Protein AF-A0A2H9MF88-F1 (afdb_monomer_lite)

pLDDT: mean 80.38, std 16.66, range [33.09, 97.94]

Foldseek 3Di:
DDPVCLCVPQCVPLVVLLVVLLVQLVVLCLVVDPRSPVSNVVSNVSSLVSLCRSQVVQSVVVVLLVLLLVLLQQLLQLCVDPDPVSPVSSVVSNVSSVVSLVVLVVVLVVLLVVDPDNDDCPVLVVLSVQLNVLSSVQNVQVVCVVVVNHDPVSNVVSSVSNSVSSVVNSSCCRNPRPPDCADPPPRDRNDPPDQADPPPRDRDDPPDDPPDDD

Radius of gyration: 20.51 Å; chains: 1; bounding box: 54×37×58 Å

Structure (mmCIF, N/CA/C/O backbone):
data_AF-A0A2H9MF88-F1
#
_entry.id   AF-A0A2H9MF88-F1
#
loop_
_atom_site.group_PDB
_atom_site.id
_atom_site.type_symbol
_atom_site.label_atom_id
_atom_site.label_alt_id
_atom_site.label_comp_id
_atom_site.label_asym_id
_atom_site.label_entity_id
_atom_site.label_seq_id
_atom_site.pdbx_PDB_ins_code
_atom_site.Cartn_x
_atom_site.Cartn_y
_atom_site.Cartn_z
_atom_site.occupancy
_atom_site.B_iso_or_equiv
_atom_site.auth_seq_id
_atom_site.auth_comp_id
_atom_site.auth_asym_id
_atom_site.auth_atom_id
_atom_site.pdbx_PDB_model_num
ATOM 1 N N . MET A 1 1 ? -15.414 -4.596 22.693 1.00 50.16 1 MET A N 1
ATOM 2 C CA . MET A 1 1 ? -14.585 -5.720 22.202 1.00 50.16 1 MET A CA 1
ATOM 3 C C . MET A 1 1 ? -13.150 -5.390 22.562 1.00 50.16 1 MET A C 1
ATOM 5 O O . MET A 1 1 ? -12.615 -4.443 21.998 1.00 50.16 1 MET A O 1
ATOM 9 N N . ASP A 1 2 ? -12.571 -6.080 23.540 1.00 56.12 2 ASP A N 1
ATOM 10 C CA . ASP A 1 2 ? -11.225 -5.754 24.021 1.00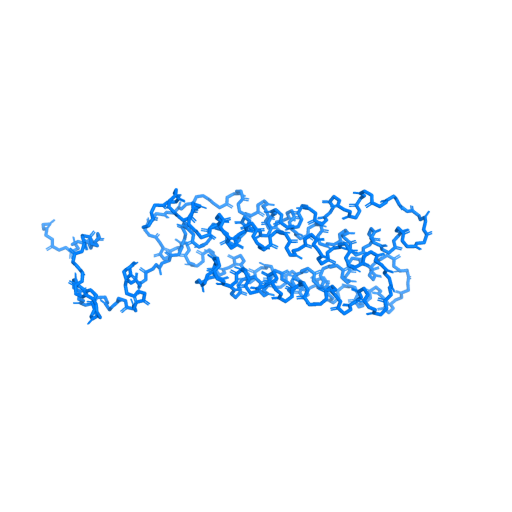 56.12 2 ASP A CA 1
ATOM 11 C C . ASP A 1 2 ? -10.189 -5.967 22.917 1.00 56.12 2 ASP A C 1
ATOM 13 O O . ASP A 1 2 ? -10.257 -6.952 22.174 1.00 56.12 2 ASP A O 1
ATOM 17 N N . ALA A 1 3 ? -9.214 -5.059 22.813 1.00 57.25 3 ALA A N 1
ATOM 18 C CA . ALA A 1 3 ? -8.136 -5.141 21.824 1.00 57.25 3 ALA A CA 1
ATOM 19 C C . ALA A 1 3 ? -7.432 -6.513 21.853 1.00 57.25 3 ALA A C 1
ATOM 21 O O . ALA A 1 3 ? -7.067 -7.046 20.809 1.00 57.25 3 ALA A O 1
ATOM 22 N N . VAL A 1 4 ? -7.335 -7.126 23.038 1.00 56.94 4 VAL A N 1
ATOM 23 C CA . VAL A 1 4 ? -6.771 -8.466 23.253 1.00 56.94 4 VAL A CA 1
ATOM 24 C C . VAL A 1 4 ? -7.619 -9.565 22.599 1.00 56.94 4 VAL A C 1
ATOM 26 O O . VAL A 1 4 ? -7.066 -10.461 21.964 1.00 56.94 4 VAL A O 1
ATOM 29 N N . ARG A 1 5 ? -8.955 -9.487 22.685 1.00 58.00 5 ARG A N 1
ATOM 30 C CA . ARG A 1 5 ? -9.865 -10.453 22.043 1.00 58.00 5 ARG A CA 1
ATOM 31 C C . ARG A 1 5 ? -9.868 -10.283 20.519 1.00 58.00 5 ARG A C 1
ATOM 33 O O . ARG A 1 5 ? -9.817 -11.278 19.805 1.00 58.00 5 ARG A O 1
ATOM 40 N N . PHE A 1 6 ? -9.820 -9.044 20.009 1.00 60.44 6 PHE A N 1
ATOM 41 C CA . PHE A 1 6 ? -9.671 -8.787 18.566 1.00 60.44 6 PHE A CA 1
ATOM 42 C C . PHE A 1 6 ? -8.375 -9.387 18.005 1.00 60.44 6 PHE A C 1
ATOM 44 O O . PHE A 1 6 ? -8.400 -10.070 16.980 1.00 60.44 6 PHE A O 1
ATOM 51 N N . VAL A 1 7 ? -7.249 -9.153 18.688 1.00 61.47 7 VAL A N 1
ATOM 52 C CA . VAL A 1 7 ? -5.948 -9.703 18.290 1.00 61.47 7 VAL A CA 1
ATOM 53 C C . VAL A 1 7 ? -5.976 -11.231 18.325 1.00 61.47 7 VAL A C 1
ATOM 55 O O . VAL A 1 7 ? -5.529 -11.866 17.377 1.00 61.47 7 VAL A O 1
ATOM 58 N N . ARG A 1 8 ? -6.558 -11.831 19.368 1.00 59.41 8 ARG A N 1
ATOM 59 C CA . ARG A 1 8 ? -6.590 -13.289 19.531 1.00 59.41 8 ARG A CA 1
ATOM 60 C C . ARG A 1 8 ? -7.498 -14.000 18.519 1.00 59.41 8 ARG A C 1
ATOM 62 O O . ARG A 1 8 ? -7.094 -15.018 17.977 1.00 59.41 8 ARG A O 1
ATOM 69 N N . GLU A 1 9 ? -8.698 -13.485 18.254 1.00 65.62 9 GLU A N 1
ATOM 70 C CA . GLU A 1 9 ? -9.708 -14.197 17.449 1.00 65.62 9 GLU A CA 1
ATOM 71 C C . GLU A 1 9 ? -9.696 -13.807 15.966 1.00 65.62 9 GLU A C 1
ATOM 73 O O . GLU A 1 9 ? -9.795 -14.667 15.092 1.00 65.62 9 GLU A O 1
ATOM 78 N N . LYS A 1 10 ? -9.579 -12.509 15.658 1.00 64.31 10 LYS A N 1
ATOM 79 C CA . LYS A 1 10 ? -9.698 -11.995 14.281 1.00 64.31 10 LYS A CA 1
ATOM 80 C C . LYS A 1 10 ? -8.333 -11.807 13.629 1.00 64.31 10 LYS A C 1
ATOM 82 O O . LYS A 1 10 ? -8.134 -12.258 12.503 1.00 64.31 10 LYS A O 1
ATOM 87 N N . LEU A 1 11 ? -7.386 -11.186 14.335 1.00 65.50 11 LEU A N 1
ATOM 88 C CA . LEU A 1 11 ? -6.024 -11.000 13.825 1.00 65.50 11 LEU A CA 1
ATOM 89 C C . LEU A 1 11 ? -5.235 -12.322 13.824 1.00 65.50 11 LEU A C 1
ATOM 91 O O . LEU A 1 11 ? -4.453 -12.558 12.911 1.00 65.50 11 LEU A O 1
ATOM 95 N N . GLY A 1 12 ? -5.489 -13.200 14.799 1.00 66.69 12 GLY A N 1
ATOM 96 C CA . GLY A 1 12 ? -4.816 -14.493 14.926 1.00 66.69 12 GLY A CA 1
ATOM 97 C C . GLY A 1 12 ? -5.028 -15.411 13.722 1.00 66.69 12 GLY A C 1
ATOM 98 O O . GLY A 1 12 ? -4.057 -15.873 13.140 1.00 66.69 12 GLY A O 1
ATOM 99 N N . LEU A 1 13 ? -6.275 -15.650 13.304 1.00 74.81 13 LEU A N 1
ATOM 100 C CA . LEU A 1 13 ? -6.546 -16.558 12.182 1.00 74.81 13 LEU A CA 1
ATOM 101 C C . LEU A 1 13 ? -6.475 -15.837 10.827 1.00 74.81 13 LEU A C 1
ATOM 103 O O . LEU A 1 13 ? -5.736 -16.241 9.932 1.00 74.81 13 LEU A O 1
ATOM 107 N N . TYR A 1 14 ? -7.230 -14.746 10.673 1.00 77.94 14 TYR A N 1
ATOM 108 C CA . TYR A 1 14 ? -7.361 -14.059 9.385 1.00 77.94 14 TYR A CA 1
ATOM 109 C C . TYR A 1 14 ? -6.228 -13.064 9.124 1.00 77.94 14 TYR A C 1
ATOM 111 O O . TYR A 1 14 ? -5.852 -12.873 7.974 1.00 77.94 14 TYR A O 1
ATOM 119 N N . GLY A 1 15 ? -5.653 -12.451 10.163 1.00 74.88 15 GLY A N 1
ATOM 120 C CA . GLY A 1 15 ? -4.480 -11.584 10.009 1.00 74.88 15 GLY A CA 1
ATOM 121 C C . GLY A 1 15 ? -3.225 -12.376 9.634 1.00 74.88 15 GLY A C 1
ATOM 122 O O . GLY A 1 15 ? -2.544 -12.010 8.680 1.00 74.88 15 GLY A O 1
ATOM 123 N N . VAL A 1 16 ? -2.966 -13.503 10.308 1.00 81.50 16 VAL A N 1
ATOM 124 C CA . VAL A 1 16 ? -1.876 -14.421 9.923 1.00 81.50 16 VAL A CA 1
ATOM 125 C C . VAL A 1 16 ? -2.124 -14.994 8.530 1.00 81.50 16 VAL A C 1
ATOM 127 O O . VAL A 1 16 ? -1.214 -14.977 7.707 1.00 81.50 16 VAL A O 1
ATOM 130 N N . GLY A 1 17 ? -3.358 -15.413 8.225 1.00 82.19 17 GLY A N 1
ATOM 131 C CA . GLY A 1 17 ? -3.731 -15.856 6.879 1.00 82.19 17 GLY A CA 1
ATOM 132 C C . GLY A 1 17 ? -3.444 -14.803 5.805 1.00 82.19 17 GLY A C 1
ATOM 133 O O . GLY A 1 17 ? -2.846 -15.126 4.783 1.00 82.19 17 GLY A O 1
ATOM 134 N N . ALA A 1 18 ? -3.783 -13.533 6.054 1.00 83.31 18 ALA A N 1
ATOM 135 C CA . ALA A 1 18 ? -3.485 -12.440 5.129 1.00 83.31 18 ALA A CA 1
ATOM 136 C C . ALA A 1 18 ? -1.977 -12.279 4.898 1.00 83.31 18 ALA A C 1
ATOM 138 O O . ALA A 1 18 ? -1.550 -12.214 3.750 1.00 83.31 18 ALA A O 1
ATOM 139 N N . ILE A 1 19 ? -1.167 -12.267 5.963 1.00 83.81 19 ILE A N 1
ATOM 140 C CA . ILE A 1 19 ? 0.298 -12.155 5.859 1.00 83.81 19 ILE A CA 1
ATOM 141 C C . ILE A 1 19 ? 0.872 -13.329 5.061 1.00 83.81 19 ILE A C 1
ATOM 143 O O . ILE A 1 19 ? 1.673 -13.122 4.155 1.00 83.81 19 ILE A O 1
ATOM 147 N N . VAL A 1 20 ? 0.433 -14.554 5.353 1.00 86.69 20 VAL A N 1
ATOM 148 C CA . VAL A 1 20 ? 0.883 -15.761 4.647 1.00 86.69 20 VAL A CA 1
ATOM 149 C C . VAL A 1 20 ? 0.534 -15.692 3.159 1.00 86.69 20 VAL A C 1
ATOM 151 O O . VAL A 1 20 ? 1.391 -15.960 2.320 1.00 86.69 20 VAL A O 1
ATOM 154 N N . PHE A 1 21 ? -0.686 -15.283 2.806 1.00 88.44 21 PHE A N 1
ATOM 155 C CA . PHE A 1 21 ? -1.065 -15.124 1.401 1.00 88.44 21 PHE A CA 1
ATOM 156 C C . PHE A 1 21 ? -0.340 -13.963 0.713 1.00 88.44 21 PHE A C 1
ATOM 158 O O . PHE A 1 21 ? -0.006 -14.091 -0.462 1.00 88.44 21 PHE A O 1
ATOM 165 N N . PHE A 1 22 ? -0.016 -12.876 1.419 1.00 85.25 22 PHE A N 1
ATOM 166 C CA . PHE A 1 22 ? 0.856 -11.833 0.873 1.00 85.25 22 PHE A CA 1
ATOM 167 C C . PHE A 1 22 ? 2.268 -12.359 0.592 1.00 85.25 22 PHE A C 1
ATOM 169 O O . PHE A 1 22 ? 2.809 -12.077 -0.473 1.00 85.25 22 PHE A O 1
ATOM 176 N N . LEU A 1 23 ? 2.836 -13.187 1.474 1.00 85.25 23 LEU A N 1
ATOM 177 C CA . LEU A 1 23 ? 4.135 -13.827 1.235 1.00 85.25 23 LEU A CA 1
ATOM 178 C C . LEU A 1 23 ? 4.087 -14.799 0.048 1.00 85.25 23 LEU A C 1
ATOM 180 O O . LEU A 1 23 ? 4.984 -14.784 -0.790 1.00 85.25 23 LEU A O 1
ATOM 184 N N . PHE A 1 24 ? 3.029 -15.606 -0.080 1.00 86.62 24 PHE A N 1
ATOM 185 C CA . PHE A 1 24 ? 2.855 -16.470 -1.253 1.00 86.62 24 PHE A CA 1
ATOM 186 C C . PHE A 1 24 ? 2.675 -15.676 -2.545 1.00 86.62 24 PHE A C 1
ATOM 188 O O . PHE A 1 24 ? 3.214 -16.069 -3.583 1.00 86.62 24 PHE A O 1
ATOM 195 N N . SER A 1 25 ? 1.954 -14.555 -2.482 1.00 84.94 25 SER A N 1
ATOM 196 C CA . SER A 1 25 ? 1.843 -13.619 -3.596 1.00 84.94 25 SER A CA 1
ATOM 197 C C . SER A 1 25 ? 3.229 -13.113 -3.994 1.00 84.94 25 SER A C 1
ATOM 199 O O . SER A 1 25 ? 3.645 -13.338 -5.127 1.00 84.94 25 SER A O 1
ATOM 201 N N . LEU A 1 26 ? 4.003 -12.575 -3.048 1.00 83.25 26 LEU A N 1
ATOM 202 C CA . LEU A 1 26 ? 5.377 -12.114 -3.264 1.00 83.25 26 LEU A CA 1
ATOM 203 C C . LEU A 1 26 ? 6.257 -13.182 -3.927 1.00 83.25 26 LEU A C 1
ATOM 205 O O . LEU A 1 26 ? 6.828 -12.936 -4.987 1.00 83.25 26 LEU A O 1
ATOM 209 N N . CYS A 1 27 ? 6.312 -14.392 -3.363 1.00 84.94 27 CYS A N 1
ATOM 210 C CA . CYS A 1 27 ? 7.088 -15.494 -3.936 1.00 84.94 27 CYS A CA 1
ATOM 211 C C . CYS A 1 27 ? 6.639 -15.853 -5.360 1.00 84.94 27 CYS A C 1
ATOM 213 O O . CYS A 1 27 ? 7.471 -16.175 -6.205 1.00 84.94 27 CYS A O 1
ATOM 215 N N . SER A 1 28 ? 5.339 -15.769 -5.646 1.00 82.44 28 SER A N 1
ATOM 216 C CA . SER A 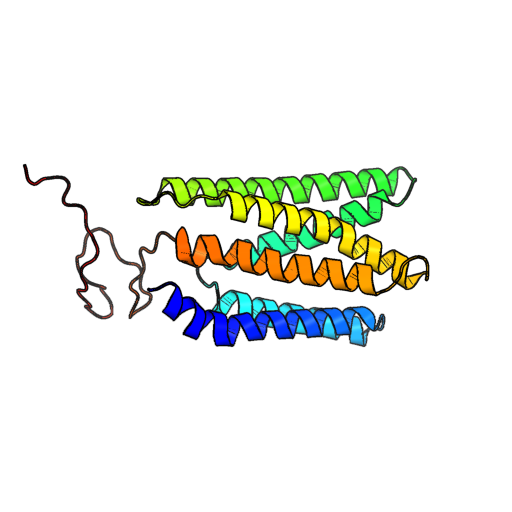1 28 ? 4.800 -16.021 -6.987 1.00 82.44 28 SER A CA 1
ATOM 217 C C . SER A 1 28 ? 5.185 -14.923 -7.981 1.00 82.44 28 SER A C 1
ATOM 219 O O . SER A 1 28 ? 5.481 -15.220 -9.139 1.00 82.44 28 SER A O 1
ATOM 221 N N . GLY A 1 29 ? 5.245 -13.668 -7.526 1.00 73.12 29 GLY A N 1
ATOM 222 C CA . GLY A 1 29 ? 5.705 -12.523 -8.316 1.00 73.12 29 GLY A CA 1
ATOM 223 C C . GLY A 1 29 ? 7.175 -12.629 -8.734 1.00 73.12 29 GLY A C 1
ATOM 224 O O . GLY A 1 29 ? 7.532 -12.210 -9.835 1.00 73.12 29 GLY A O 1
ATOM 225 N N . LEU A 1 30 ? 8.014 -13.272 -7.914 1.00 80.44 30 LEU A N 1
ATOM 226 C CA . LEU A 1 30 ? 9.428 -13.524 -8.225 1.00 80.44 30 LEU A CA 1
ATOM 227 C C . LEU A 1 30 ? 9.640 -14.523 -9.369 1.00 80.44 30 LEU A C 1
ATOM 229 O O . LEU A 1 30 ? 10.695 -14.513 -9.995 1.00 80.44 30 LEU A O 1
ATOM 233 N N . LEU A 1 31 ? 8.659 -15.380 -9.672 1.00 80.50 31 LEU A N 1
ATOM 234 C CA . LEU A 1 31 ? 8.809 -16.413 -10.702 1.00 80.50 31 LEU A CA 1
ATOM 235 C C . LEU A 1 31 ? 8.874 -15.842 -12.126 1.00 80.50 31 LEU A C 1
ATOM 237 O O . LEU A 1 31 ? 9.292 -16.559 -13.029 1.00 80.50 31 LEU A O 1
ATOM 241 N N . GLY A 1 32 ? 8.402 -14.613 -12.370 1.00 69.75 32 GLY A N 1
ATOM 242 C CA . GLY A 1 32 ? 8.455 -13.942 -13.682 1.00 69.75 32 GLY A CA 1
ATOM 243 C C . GLY A 1 32 ? 7.652 -14.600 -14.824 1.00 69.75 32 GLY A C 1
ATOM 244 O O . GLY A 1 32 ? 7.466 -13.990 -15.877 1.00 69.75 32 GLY A O 1
ATOM 245 N N . THR A 1 33 ? 7.131 -15.815 -14.628 1.00 82.50 33 THR A N 1
ATOM 246 C CA . THR A 1 33 ? 6.358 -16.595 -15.606 1.00 82.50 33 THR A CA 1
ATOM 247 C C . THR A 1 33 ? 4.878 -16.204 -15.633 1.00 82.50 33 THR A C 1
ATOM 249 O O . THR A 1 33 ? 4.354 -15.613 -14.688 1.00 82.50 33 THR A O 1
ATOM 252 N N . LEU A 1 34 ? 4.160 -16.586 -16.698 1.00 84.38 34 LEU A N 1
ATOM 253 C CA . LEU A 1 34 ? 2.700 -16.420 -16.780 1.00 84.38 34 LEU A CA 1
ATOM 254 C C . LEU A 1 34 ? 1.981 -17.100 -15.603 1.00 84.38 34 LEU A C 1
ATOM 256 O O . LEU A 1 34 ? 1.071 -16.518 -15.016 1.00 84.38 34 LEU A O 1
ATOM 260 N N . LEU A 1 35 ? 2.430 -18.304 -15.229 1.00 85.94 35 LEU A N 1
ATOM 261 C CA . LEU A 1 35 ? 1.920 -19.027 -14.065 1.00 85.94 35 LEU A CA 1
ATOM 262 C C . LEU A 1 35 ? 2.201 -18.261 -12.765 1.00 85.94 35 LEU A C 1
ATOM 264 O O . LEU A 1 35 ? 1.301 -18.118 -11.943 1.00 85.94 35 LEU A O 1
ATOM 268 N N . GLY A 1 36 ? 3.410 -17.713 -12.608 1.00 84.31 36 GLY A N 1
ATOM 269 C CA . GLY A 1 36 ? 3.769 -16.860 -11.473 1.00 84.31 36 GLY A CA 1
ATOM 270 C C . GLY A 1 36 ? 2.858 -15.640 -11.340 1.00 84.31 36 GLY A C 1
ATOM 271 O O . GLY A 1 36 ? 2.349 -15.372 -10.256 1.00 84.31 36 GLY A O 1
ATOM 272 N N . ARG A 1 37 ? 2.549 -14.959 -12.452 1.00 82.25 37 ARG A N 1
ATOM 273 C CA . ARG A 1 37 ? 1.603 -13.826 -12.469 1.00 82.25 37 ARG A CA 1
ATOM 274 C C . ARG A 1 37 ? 0.182 -14.248 -12.093 1.00 82.25 37 ARG A C 1
ATOM 276 O O . ARG A 1 37 ? -0.473 -13.549 -11.327 1.00 82.25 37 ARG A O 1
ATOM 283 N N . ALA A 1 38 ? -0.293 -15.388 -12.595 1.00 87.50 38 ALA A N 1
ATOM 284 C CA . ALA A 1 38 ? -1.615 -15.908 -12.241 1.00 87.50 38 ALA A CA 1
ATOM 285 C C . ALA A 1 38 ? -1.712 -16.247 -10.743 1.00 87.50 38 ALA A C 1
ATOM 287 O O . ALA A 1 38 ? -2.690 -15.887 -10.087 1.00 87.50 38 ALA A O 1
ATOM 288 N N . LEU A 1 39 ? -0.677 -16.885 -10.188 1.00 89.19 39 LEU A N 1
ATOM 289 C CA . LEU A 1 39 ? -0.589 -17.198 -8.762 1.00 89.19 39 LEU A CA 1
ATOM 290 C C . LEU A 1 39 ? -0.453 -15.937 -7.900 1.00 89.19 39 LEU A C 1
ATOM 292 O O . LEU A 1 39 ? -1.096 -15.852 -6.859 1.00 89.19 39 LEU A O 1
ATOM 296 N N . TRP A 1 40 ? 0.305 -14.936 -8.352 1.00 86.69 40 TRP A N 1
ATOM 297 C CA . TRP A 1 40 ? 0.412 -13.629 -7.695 1.00 86.69 40 TRP A CA 1
ATOM 298 C C . TRP A 1 40 ? -0.967 -12.968 -7.544 1.00 86.69 40 TRP A C 1
ATOM 300 O O . TRP A 1 40 ? -1.356 -12.584 -6.441 1.00 86.69 40 TRP A O 1
ATOM 310 N N . VAL A 1 41 ? -1.771 -12.940 -8.615 1.00 86.31 41 VAL A N 1
ATOM 311 C CA . VAL A 1 41 ? -3.152 -12.425 -8.552 1.00 86.31 41 VAL A CA 1
ATOM 312 C C . VAL A 1 41 ? -4.025 -13.270 -7.621 1.00 86.31 41 VAL A C 1
ATOM 314 O O . VAL A 1 41 ? -4.753 -12.717 -6.795 1.00 86.31 41 VAL A O 1
ATOM 317 N N . LEU A 1 42 ? -3.954 -14.601 -7.725 1.00 92.00 42 LEU A N 1
ATOM 318 C CA . LEU A 1 42 ? -4.760 -15.512 -6.909 1.00 92.00 42 LEU A CA 1
ATOM 319 C C . LEU A 1 42 ? -4.478 -15.337 -5.411 1.00 92.00 42 LEU A C 1
ATOM 321 O O . LEU A 1 42 ? -5.406 -15.154 -4.622 1.00 92.00 42 LEU A O 1
ATOM 325 N N . PHE A 1 43 ? -3.207 -15.365 -5.010 1.00 91.12 43 PHE A N 1
ATOM 326 C CA . PHE A 1 43 ? -2.818 -15.201 -3.612 1.00 91.12 43 PHE A CA 1
ATOM 327 C C . PHE A 1 43 ? -3.067 -13.779 -3.110 1.00 91.12 43 PHE A C 1
ATOM 329 O O . PHE A 1 43 ? -3.504 -13.616 -1.973 1.00 91.12 43 PHE A O 1
ATOM 336 N N . GLY A 1 44 ? -2.908 -12.758 -3.958 1.00 86.69 44 GLY A N 1
ATOM 337 C CA . GLY A 1 44 ? -3.336 -11.393 -3.642 1.00 86.69 44 GLY A CA 1
ATOM 338 C C . GLY A 1 44 ? -4.840 -11.298 -3.350 1.00 86.69 44 GLY A C 1
ATOM 339 O O . GLY A 1 44 ? -5.245 -10.687 -2.360 1.00 86.69 44 GLY A O 1
ATOM 340 N N . ALA A 1 45 ? -5.680 -11.963 -4.149 1.00 88.81 45 ALA A N 1
ATOM 341 C CA . ALA A 1 45 ? -7.126 -12.012 -3.927 1.00 88.81 45 ALA A CA 1
ATOM 342 C C . ALA A 1 45 ? -7.497 -12.763 -2.634 1.00 88.81 45 ALA A C 1
ATOM 344 O O . ALA A 1 45 ? -8.372 -12.320 -1.886 1.00 88.81 45 ALA A O 1
ATOM 345 N N . LEU A 1 46 ? -6.807 -13.866 -2.326 1.00 90.88 46 LEU A N 1
ATOM 346 C CA . LEU A 1 46 ? -6.989 -14.593 -1.066 1.00 90.88 46 LEU A CA 1
ATOM 347 C C . LEU A 1 46 ? -6.568 -13.748 0.144 1.00 90.88 46 LEU A C 1
ATOM 349 O O . LEU A 1 46 ? -7.309 -13.681 1.128 1.00 90.88 46 LEU A O 1
ATOM 353 N N . ALA A 1 47 ? -5.439 -13.037 0.052 1.00 88.00 47 ALA A N 1
ATOM 354 C CA . ALA A 1 47 ? -4.991 -12.103 1.082 1.00 88.00 47 ALA A CA 1
ATOM 355 C C . ALA A 1 47 ? -6.035 -11.004 1.326 1.00 88.00 47 ALA A C 1
ATOM 357 O O . ALA A 1 47 ? -6.374 -10.717 2.475 1.00 88.00 47 ALA A O 1
ATOM 358 N N . LEU A 1 48 ? -6.624 -10.454 0.260 1.00 86.69 48 LEU A N 1
ATOM 359 C CA . LEU A 1 48 ? -7.730 -9.500 0.354 1.00 86.69 48 LEU A CA 1
ATOM 360 C C . LEU A 1 48 ? -8.970 -10.085 1.031 1.00 86.69 48 LEU A C 1
ATOM 362 O O . LEU A 1 48 ? -9.577 -9.415 1.866 1.00 86.69 48 LEU A O 1
ATOM 366 N N . GLY A 1 49 ? -9.334 -11.332 0.726 1.00 86.38 49 GLY A N 1
ATOM 367 C CA . GLY A 1 49 ? -10.425 -12.035 1.407 1.00 86.38 49 GLY A CA 1
ATOM 368 C C . GLY A 1 49 ? -10.174 -12.176 2.913 1.00 86.38 49 GLY A C 1
ATOM 369 O O . GLY A 1 49 ? -11.069 -11.930 3.729 1.00 86.38 49 GLY A O 1
ATOM 370 N N . CYS A 1 50 ? -8.937 -12.492 3.298 1.00 86.88 50 CYS A N 1
ATOM 371 C CA . CYS A 1 50 ? -8.511 -12.520 4.695 1.00 86.88 50 CYS A CA 1
ATOM 372 C C . CYS A 1 50 ? -8.565 -11.127 5.344 1.00 86.88 50 CYS A C 1
ATOM 374 O O . CYS A 1 50 ? -9.103 -10.996 6.444 1.00 86.88 50 CYS A O 1
ATOM 376 N N . VAL A 1 51 ? -8.097 -10.078 4.657 1.00 85.06 51 VAL A N 1
ATOM 377 C CA . VAL A 1 51 ? -8.197 -8.679 5.116 1.00 85.06 51 VAL A CA 1
ATOM 378 C C . VAL A 1 51 ? -9.656 -8.268 5.306 1.00 85.06 51 VAL A C 1
ATOM 380 O O . VAL A 1 51 ? -9.989 -7.688 6.336 1.00 85.06 51 VAL A O 1
ATOM 383 N N . TYR A 1 52 ? -10.546 -8.618 4.378 1.00 85.50 52 TYR A N 1
ATOM 384 C CA . TYR A 1 52 ? -11.981 -8.356 4.489 1.00 85.50 52 TYR A CA 1
ATOM 385 C C . TYR A 1 52 ? -12.588 -9.023 5.732 1.00 85.50 52 TYR A C 1
ATOM 387 O O . TYR A 1 52 ? -13.333 -8.389 6.479 1.00 85.50 52 TYR A O 1
ATOM 395 N N . LYS A 1 53 ? -12.233 -10.282 6.016 1.00 83.50 53 LYS A N 1
ATOM 396 C CA . LYS A 1 53 ? -12.713 -10.992 7.215 1.00 83.50 53 LYS A CA 1
ATOM 397 C C . LYS A 1 53 ? -12.115 -10.448 8.518 1.00 83.50 53 LYS A C 1
ATOM 399 O O . LYS A 1 53 ? -12.824 -10.385 9.528 1.00 83.50 53 LYS A O 1
ATOM 404 N N . ALA A 1 54 ? -10.841 -10.053 8.506 1.00 80.50 54 ALA A N 1
ATOM 405 C CA . ALA A 1 54 ? -10.135 -9.504 9.666 1.00 80.50 54 ALA A CA 1
ATOM 406 C C . ALA A 1 54 ? -10.586 -8.070 10.002 1.00 80.50 54 ALA A C 1
ATOM 408 O O . ALA A 1 54 ? -10.817 -7.744 11.168 1.00 80.50 54 ALA A O 1
ATOM 409 N N . PHE A 1 55 ? -10.756 -7.233 8.980 1.00 81.69 55 PHE A N 1
ATOM 410 C CA . PHE A 1 55 ? -10.988 -5.790 9.070 1.00 81.69 55 PHE A CA 1
ATOM 411 C C . PHE A 1 55 ? -12.307 -5.381 8.402 1.00 81.69 55 PHE A C 1
ATOM 413 O O . PHE A 1 55 ? -12.363 -4.412 7.650 1.00 81.69 55 PHE A O 1
ATOM 420 N N . HIS A 1 56 ? -13.387 -6.112 8.682 1.00 79.50 56 HIS A N 1
ATOM 421 C CA . HIS A 1 56 ? -14.673 -5.960 7.992 1.00 79.50 56 HIS A CA 1
ATOM 422 C C . HIS A 1 56 ? -15.244 -4.533 7.980 1.00 79.50 56 HIS A C 1
ATOM 424 O O . HIS A 1 56 ? -15.909 -4.163 7.023 1.00 79.50 56 HIS A O 1
ATOM 430 N N . ASN A 1 57 ? -14.990 -3.693 8.987 1.00 73.88 57 ASN A N 1
ATOM 431 C CA . ASN A 1 57 ? -15.571 -2.341 9.001 1.00 73.88 57 ASN A CA 1
ATOM 432 C C . ASN A 1 57 ? -14.754 -1.345 8.174 1.00 73.88 57 ASN A C 1
ATOM 434 O O . ASN A 1 57 ? -15.277 -0.327 7.730 1.00 73.88 57 ASN A O 1
ATOM 438 N N . VAL A 1 58 ? -13.474 -1.643 7.961 1.00 84.00 58 VAL A N 1
ATOM 439 C CA . VAL A 1 58 ? -12.506 -0.741 7.326 1.00 84.00 58 VAL A CA 1
ATOM 440 C C . VAL A 1 58 ? -11.861 -1.355 6.084 1.00 84.00 58 VAL A C 1
ATOM 442 O O . VAL A 1 58 ? -10.893 -0.816 5.558 1.00 84.00 58 VAL A O 1
ATOM 445 N N . TRP A 1 59 ? -12.405 -2.464 5.572 1.00 82.06 59 TRP A N 1
ATOM 446 C CA . TRP A 1 59 ? -11.855 -3.208 4.433 1.00 82.06 59 TRP A CA 1
ATOM 447 C C . TRP A 1 59 ? -11.691 -2.342 3.178 1.00 82.06 59 TRP A C 1
ATOM 449 O O . TRP A 1 59 ? -10.764 -2.548 2.398 1.00 82.06 59 TRP A O 1
ATOM 459 N N . LYS A 1 60 ? -12.551 -1.327 3.017 1.00 85.94 60 LYS A N 1
ATOM 460 C CA . LYS A 1 60 ? -12.468 -0.335 1.939 1.00 85.94 60 LYS A CA 1
ATOM 461 C C . LYS A 1 60 ? -11.137 0.423 1.964 1.00 85.94 60 LYS A C 1
ATOM 463 O O . LYS A 1 60 ? -10.612 0.728 0.902 1.00 85.94 60 LYS A O 1
ATOM 468 N N . TYR A 1 61 ? -10.545 0.659 3.137 1.00 89.94 61 TYR A N 1
ATOM 469 C CA . TYR A 1 61 ? -9.209 1.260 3.240 1.00 89.94 61 TYR A CA 1
ATOM 470 C C . TYR A 1 61 ? -8.117 0.307 2.760 1.00 89.94 61 TYR A C 1
ATOM 472 O O . TYR A 1 61 ? -7.092 0.768 2.278 1.00 89.94 61 TYR A O 1
ATOM 480 N N . GLY A 1 62 ? -8.351 -1.008 2.799 1.00 89.00 62 GLY A N 1
ATOM 481 C CA . GLY A 1 62 ? -7.478 -1.986 2.149 1.00 89.00 62 GLY A CA 1
ATOM 482 C C . GLY A 1 62 ? -7.425 -1.782 0.633 1.00 89.00 62 GLY A C 1
ATOM 483 O O . GLY A 1 62 ? -6.343 -1.797 0.056 1.00 89.00 62 GLY A O 1
ATOM 484 N N . LEU A 1 63 ? -8.565 -1.489 -0.006 1.00 90.25 63 LEU A N 1
ATOM 485 C CA . LEU A 1 63 ? -8.588 -1.122 -1.430 1.00 90.25 63 LEU A CA 1
ATOM 486 C C . LEU A 1 63 ? -7.838 0.187 -1.700 1.00 90.25 63 LEU A C 1
ATOM 488 O O . LEU A 1 63 ? -7.185 0.321 -2.730 1.00 90.25 63 LEU A O 1
ATOM 492 N N . TRP A 1 64 ? -7.909 1.147 -0.777 1.00 94.69 64 TRP A N 1
ATOM 493 C CA . TRP A 1 64 ? -7.198 2.419 -0.917 1.00 94.69 64 TRP A CA 1
ATOM 494 C C . TRP A 1 64 ? -5.689 2.217 -0.782 1.00 94.69 64 TRP A C 1
ATOM 496 O O . TRP A 1 64 ? -4.940 2.780 -1.570 1.00 94.69 64 TRP A O 1
ATOM 506 N N . LEU A 1 65 ? -5.246 1.361 0.145 1.00 94.94 65 LEU A N 1
ATOM 507 C CA . LEU A 1 65 ? -3.843 0.957 0.269 1.00 94.94 65 LEU A CA 1
ATOM 508 C C . LEU A 1 65 ? -3.335 0.244 -0.989 1.00 94.94 65 LEU A C 1
ATOM 510 O O . LEU A 1 65 ? -2.215 0.511 -1.408 1.00 94.94 65 LEU A O 1
ATOM 514 N N . ILE A 1 66 ? -4.155 -0.594 -1.633 1.00 93.00 66 ILE A N 1
ATOM 515 C CA . ILE A 1 66 ? -3.815 -1.171 -2.946 1.00 93.00 66 ILE A CA 1
ATOM 516 C C . ILE A 1 66 ? -3.676 -0.076 -3.999 1.00 93.00 66 ILE A C 1
ATOM 518 O O . ILE A 1 66 ? -2.715 -0.090 -4.759 1.00 93.00 66 ILE A O 1
ATOM 522 N N . GLY A 1 67 ? -4.608 0.880 -4.036 1.00 95.00 67 GLY A N 1
ATOM 523 C CA . GLY A 1 67 ? -4.520 2.027 -4.936 1.00 95.00 67 GLY A CA 1
ATOM 524 C C . GLY A 1 67 ? -3.213 2.794 -4.742 1.00 95.00 67 GLY A C 1
ATOM 525 O O . GLY A 1 67 ? -2.492 3.016 -5.709 1.00 95.00 67 GLY A O 1
ATOM 526 N N . ILE A 1 68 ? -2.867 3.123 -3.493 1.00 96.69 68 ILE A N 1
ATOM 527 C CA . ILE A 1 68 ? -1.594 3.773 -3.156 1.00 96.69 68 ILE A CA 1
ATOM 528 C C . ILE A 1 68 ? -0.426 2.917 -3.646 1.00 96.69 68 ILE A C 1
ATOM 530 O O . ILE A 1 68 ? 0.394 3.434 -4.386 1.00 96.69 68 ILE A O 1
ATOM 534 N N . TYR A 1 69 ? -0.391 1.622 -3.316 1.00 94.81 69 TYR A N 1
ATOM 535 C CA . TYR A 1 69 ? 0.683 0.712 -3.723 1.00 94.81 69 TYR A CA 1
ATOM 536 C C . TYR A 1 69 ? 0.886 0.667 -5.241 1.00 94.81 69 TYR A C 1
ATOM 538 O O . TYR A 1 69 ? 2.004 0.825 -5.723 1.00 94.81 69 TYR A O 1
ATOM 546 N N . VAL A 1 70 ? -0.196 0.491 -6.005 1.00 93.94 70 VAL A N 1
ATOM 547 C CA . VAL A 1 70 ? -0.133 0.385 -7.467 1.00 93.94 70 VAL A CA 1
ATOM 548 C C . VAL A 1 70 ? 0.311 1.705 -8.088 1.00 93.94 70 VAL A C 1
ATOM 550 O O . VAL A 1 70 ? 1.220 1.710 -8.918 1.00 93.94 70 VAL A O 1
ATOM 553 N N . PHE A 1 71 ? -0.310 2.822 -7.701 1.00 96.81 71 PHE A N 1
ATOM 554 C CA . PHE A 1 71 ? -0.003 4.116 -8.304 1.00 96.81 71 PHE A CA 1
ATOM 555 C C . PHE A 1 71 ? 1.365 4.638 -7.878 1.00 96.81 71 PHE A C 1
ATOM 557 O O . PHE A 1 71 ? 2.106 5.095 -8.737 1.00 96.81 71 PHE A O 1
ATOM 564 N N . SER A 1 72 ? 1.740 4.519 -6.606 1.00 96.25 72 SER A N 1
ATOM 565 C CA . SER A 1 72 ? 3.038 5.005 -6.134 1.00 96.25 72 SER A CA 1
ATOM 566 C C . SER A 1 72 ? 4.189 4.098 -6.585 1.00 96.25 72 SER A C 1
ATOM 568 O O . SER A 1 72 ? 5.263 4.566 -6.933 1.00 96.25 72 SER A O 1
ATOM 570 N N . GLY A 1 73 ? 3.977 2.780 -6.647 1.00 93.12 73 GLY A N 1
ATOM 571 C CA . GLY A 1 73 ? 4.970 1.865 -7.215 1.00 93.12 73 GLY A CA 1
ATOM 572 C C . GLY A 1 73 ? 5.204 2.141 -8.700 1.00 93.12 73 GLY A C 1
ATOM 573 O O . GLY A 1 73 ? 6.345 2.275 -9.139 1.00 93.12 73 GLY A O 1
ATOM 574 N N . THR A 1 74 ? 4.124 2.291 -9.477 1.00 93.00 74 THR A N 1
ATOM 575 C CA . THR A 1 74 ? 4.212 2.627 -10.911 1.00 93.00 74 THR A CA 1
ATOM 576 C C . THR A 1 74 ? 4.806 4.018 -11.132 1.00 93.00 74 THR A C 1
ATOM 578 O O . THR A 1 74 ? 5.607 4.197 -12.047 1.00 93.00 74 THR A O 1
ATOM 581 N N . GLY A 1 75 ? 4.434 4.991 -10.295 1.00 92.75 75 GLY A N 1
ATOM 582 C CA . GLY A 1 75 ? 4.945 6.357 -10.321 1.00 92.75 75 GLY A CA 1
ATOM 583 C C . GLY A 1 75 ? 6.451 6.403 -10.103 1.00 92.75 75 GLY A C 1
ATOM 584 O O . GLY A 1 75 ? 7.180 6.826 -11.002 1.00 92.75 75 GLY A O 1
ATOM 585 N N . GLY A 1 76 ? 6.917 5.866 -8.975 1.00 89.50 76 GLY A N 1
ATOM 586 C CA . GLY A 1 76 ? 8.338 5.713 -8.664 1.00 89.50 76 GLY A CA 1
ATOM 587 C C . GLY A 1 76 ? 9.119 5.002 -9.770 1.00 89.50 76 GLY A C 1
ATOM 588 O O . GLY A 1 76 ? 10.146 5.512 -10.215 1.00 89.50 76 GLY A O 1
ATOM 589 N N . TYR A 1 77 ? 8.595 3.886 -10.287 1.00 90.94 77 TYR A N 1
ATOM 590 C CA . TYR A 1 77 ? 9.217 3.151 -11.392 1.00 90.94 77 TYR A CA 1
ATOM 591 C C . TYR A 1 77 ? 9.343 4.001 -12.664 1.00 90.94 77 TYR A C 1
ATOM 593 O O . TYR A 1 77 ? 10.423 4.075 -13.247 1.00 90.94 77 TYR A O 1
ATOM 601 N N . PHE A 1 78 ? 8.285 4.691 -13.092 1.00 92.19 78 PHE A N 1
ATOM 602 C CA . PHE A 1 78 ? 8.328 5.550 -14.281 1.00 92.19 78 PHE A CA 1
ATOM 603 C C . PHE A 1 78 ? 9.272 6.743 -14.122 1.00 92.19 78 PHE A C 1
ATOM 605 O O . PHE A 1 78 ? 9.945 7.113 -15.081 1.00 92.19 78 PHE A O 1
ATOM 612 N N . LEU A 1 79 ? 9.393 7.299 -12.916 1.00 88.88 79 LEU A N 1
ATOM 613 C CA . LEU A 1 79 ? 10.328 8.388 -12.624 1.00 88.88 79 LEU A CA 1
ATOM 614 C C . LEU A 1 79 ? 11.806 7.964 -12.687 1.00 88.88 79 LEU A C 1
ATOM 616 O O . LEU A 1 79 ? 12.677 8.832 -12.733 1.00 88.88 79 LEU A O 1
ATOM 620 N N . THR A 1 80 ? 12.109 6.659 -12.725 1.00 87.38 80 THR A N 1
ATOM 621 C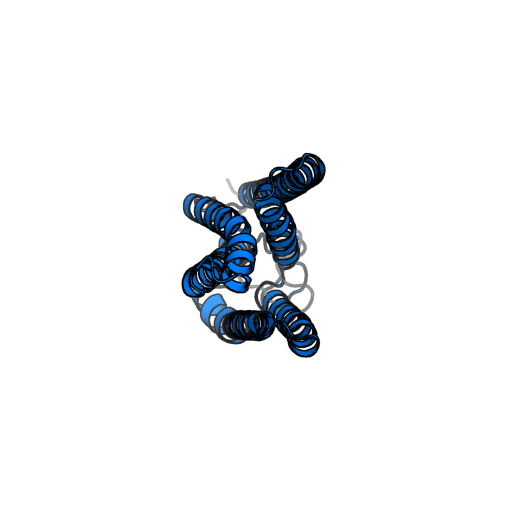 CA . THR A 1 80 ? 13.478 6.173 -12.985 1.00 87.38 80 THR A CA 1
ATOM 622 C C . THR A 1 80 ? 13.905 6.334 -14.447 1.00 87.38 80 THR A C 1
ATOM 624 O O . THR A 1 80 ? 15.101 6.314 -14.744 1.00 87.38 80 THR A O 1
ATOM 627 N N . TYR A 1 81 ? 12.951 6.524 -15.363 1.00 86.62 81 TYR A N 1
ATOM 628 C CA . TYR A 1 81 ? 13.216 6.769 -16.775 1.00 86.62 81 TYR A CA 1
ATOM 629 C C . TYR A 1 81 ? 13.348 8.272 -17.043 1.00 86.62 81 TYR A C 1
ATOM 631 O O . TYR A 1 81 ? 12.601 9.094 -16.517 1.00 86.62 81 TYR A O 1
ATOM 639 N N . HIS A 1 82 ? 14.316 8.644 -17.884 1.00 83.06 82 HIS A N 1
ATOM 640 C CA . HIS A 1 82 ? 14.652 10.046 -18.161 1.00 83.06 82 HIS A CA 1
ATOM 641 C C . HIS A 1 82 ? 13.980 10.622 -19.418 1.00 83.06 82 HIS A C 1
ATOM 643 O O . HIS A 1 82 ? 14.357 11.704 -19.869 1.00 83.06 82 HIS A O 1
ATOM 649 N N . ASP A 1 83 ? 12.999 9.934 -20.006 1.00 92.94 83 ASP A N 1
ATOM 650 C CA . ASP A 1 83 ? 12.211 10.481 -21.110 1.00 92.94 83 ASP A CA 1
ATOM 651 C C . ASP A 1 83 ? 10.932 11.182 -20.625 1.00 92.94 83 ASP A C 1
ATOM 653 O O . ASP A 1 83 ? 10.360 10.876 -19.578 1.00 92.94 83 ASP A O 1
ATOM 657 N N . ALA A 1 84 ? 10.472 12.149 -21.421 1.00 91.50 84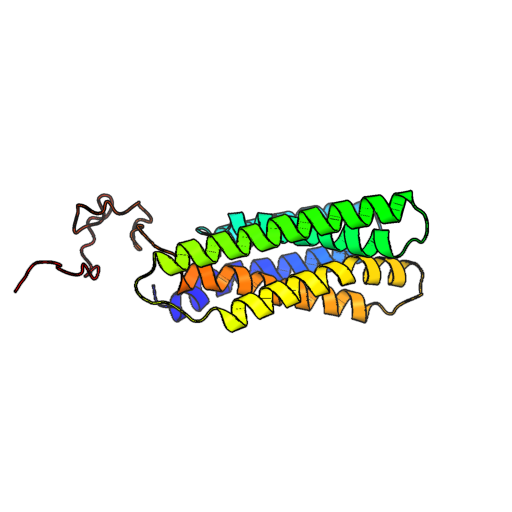 ALA A N 1
ATOM 658 C CA . ALA A 1 84 ? 9.374 13.031 -21.044 1.00 91.50 84 ALA A CA 1
ATOM 659 C C . ALA A 1 84 ? 8.032 12.303 -20.847 1.00 91.50 84 ALA A C 1
ATOM 661 O O . ALA A 1 84 ? 7.225 12.742 -20.028 1.00 91.50 84 ALA A O 1
ATOM 662 N N . MET A 1 85 ? 7.780 11.209 -21.579 1.00 92.69 85 MET A N 1
ATOM 663 C CA . MET A 1 85 ? 6.517 10.470 -21.474 1.00 92.69 85 MET A CA 1
ATOM 664 C C . MET A 1 85 ? 6.438 9.704 -20.155 1.00 92.69 85 MET A C 1
ATOM 666 O O . MET A 1 85 ? 5.431 9.819 -19.453 1.00 92.69 85 MET A O 1
ATOM 670 N N . HIS A 1 86 ? 7.498 8.980 -19.786 1.00 93.50 86 HIS A N 1
ATOM 671 C CA . HIS A 1 86 ? 7.544 8.278 -18.502 1.00 93.50 86 HIS A CA 1
ATOM 672 C C . HIS A 1 86 ? 7.568 9.259 -17.334 1.00 93.50 86 HIS A C 1
ATOM 674 O O . HIS A 1 86 ? 6.839 9.055 -16.369 1.00 93.50 86 HIS A O 1
ATOM 680 N N . LEU A 1 87 ? 8.290 10.377 -17.443 1.00 93.00 87 LEU A N 1
ATOM 681 C CA . LEU A 1 87 ? 8.292 11.395 -16.394 1.00 93.00 87 LEU A CA 1
ATOM 682 C C . LEU A 1 87 ? 6.890 11.986 -16.165 1.00 93.00 87 LEU A C 1
ATOM 684 O O . LEU A 1 87 ? 6.437 12.075 -15.025 1.00 93.00 87 LEU A O 1
ATOM 688 N N . ALA A 1 88 ? 6.166 12.332 -17.235 1.00 94.81 88 ALA A N 1
ATOM 689 C CA . ALA A 1 88 ? 4.793 12.824 -17.129 1.00 94.81 88 ALA A CA 1
ATOM 690 C C . ALA A 1 88 ? 3.844 11.765 -16.544 1.00 94.81 88 ALA A C 1
ATOM 692 O O . ALA A 1 88 ? 3.064 12.067 -15.640 1.00 94.81 88 ALA A O 1
ATOM 693 N N . GLY A 1 89 ? 3.930 10.518 -17.020 1.00 94.81 89 GLY A N 1
ATOM 694 C CA . GLY A 1 89 ? 3.129 9.409 -16.499 1.00 94.81 89 GLY A CA 1
ATOM 695 C C . GLY A 1 89 ? 3.414 9.122 -15.024 1.00 94.81 89 GLY A C 1
ATOM 696 O O . GLY A 1 89 ? 2.483 8.959 -14.238 1.00 94.81 89 GLY A O 1
ATOM 697 N N . GLY A 1 90 ? 4.689 9.131 -14.636 1.00 95.12 90 GLY A N 1
ATOM 698 C CA . GLY A 1 90 ? 5.137 8.922 -13.264 1.00 95.12 90 GLY A CA 1
ATOM 699 C C . GLY A 1 90 ? 4.598 9.991 -12.318 1.00 95.12 90 GLY A C 1
ATOM 700 O O . GLY A 1 90 ? 4.011 9.661 -11.291 1.00 95.12 90 GLY A O 1
ATOM 701 N N . LEU A 1 91 ? 4.680 11.266 -12.713 1.00 95.31 91 LEU A N 1
ATOM 702 C CA . LEU A 1 91 ? 4.099 12.377 -11.952 1.00 95.31 91 LEU A CA 1
ATOM 703 C C . LEU A 1 91 ? 2.579 12.249 -11.788 1.00 95.31 91 LEU A C 1
ATOM 705 O O . LEU A 1 91 ? 2.065 12.489 -10.698 1.00 95.31 91 LEU A O 1
ATOM 709 N N . VAL A 1 92 ? 1.849 11.861 -12.839 1.00 97.25 92 VAL A N 1
ATOM 710 C CA . VAL A 1 92 ? 0.392 11.650 -12.753 1.00 97.25 92 VAL A CA 1
ATOM 711 C C . VAL A 1 92 ? 0.062 10.531 -11.763 1.00 97.25 92 VAL A C 1
ATOM 713 O O . VAL A 1 92 ? -0.811 10.706 -10.913 1.00 97.25 92 VAL A O 1
ATOM 716 N N . CYS A 1 93 ? 0.775 9.407 -11.832 1.00 96.94 93 CYS A N 1
ATOM 717 C CA . CYS A 1 93 ? 0.616 8.295 -10.898 1.00 96.94 93 CYS A CA 1
ATOM 718 C C . CYS A 1 93 ? 0.907 8.716 -9.447 1.00 96.94 93 CYS A C 1
ATOM 720 O O . CYS A 1 93 ? 0.091 8.451 -8.560 1.00 96.94 93 CYS A O 1
ATOM 722 N N . GLU A 1 94 ? 1.997 9.449 -9.203 1.00 95.56 94 GLU A N 1
ATOM 723 C CA . GLU A 1 94 ? 2.317 9.973 -7.870 1.00 95.56 94 GLU A CA 1
ATOM 724 C C . GLU A 1 94 ? 1.224 10.914 -7.354 1.00 95.56 94 GLU A C 1
ATOM 726 O O . GLU A 1 94 ? 0.754 10.749 -6.229 1.00 95.56 94 GLU A O 1
ATOM 731 N N . LEU A 1 95 ? 0.728 11.844 -8.177 1.00 97.56 95 LEU A N 1
ATOM 732 C CA . LEU A 1 95 ? -0.358 12.748 -7.784 1.00 97.56 95 LEU A CA 1
ATOM 733 C C . LEU A 1 95 ? -1.641 11.994 -7.410 1.00 97.56 95 LEU A C 1
ATOM 735 O O . LEU A 1 95 ? -2.284 12.337 -6.415 1.00 97.56 95 LEU A O 1
ATOM 739 N N . ILE A 1 96 ? -2.000 10.948 -8.162 1.00 97.94 96 ILE A N 1
ATOM 740 C CA . ILE A 1 96 ? -3.147 10.086 -7.838 1.00 97.94 96 ILE A CA 1
ATOM 741 C C . ILE A 1 96 ? -2.917 9.377 -6.500 1.00 97.94 96 ILE A C 1
ATOM 743 O O . ILE A 1 96 ? -3.807 9.362 -5.647 1.00 97.94 96 ILE A O 1
ATOM 747 N N . SER A 1 97 ? -1.728 8.817 -6.281 1.00 97.44 97 SER A N 1
ATOM 748 C CA . SER A 1 97 ? -1.412 8.113 -5.036 1.00 97.44 97 SER A CA 1
ATOM 749 C C . SER A 1 97 ? -1.449 9.045 -3.815 1.00 97.44 97 SER A C 1
ATOM 751 O O . SER A 1 97 ? -2.045 8.695 -2.793 1.00 97.44 97 SER A O 1
ATOM 753 N N . ILE A 1 98 ? -0.927 10.270 -3.946 1.00 97.38 98 ILE A N 1
ATOM 754 C CA . ILE A 1 98 ? -0.982 11.320 -2.922 1.00 97.38 98 ILE A CA 1
ATOM 755 C C . ILE A 1 98 ? -2.431 11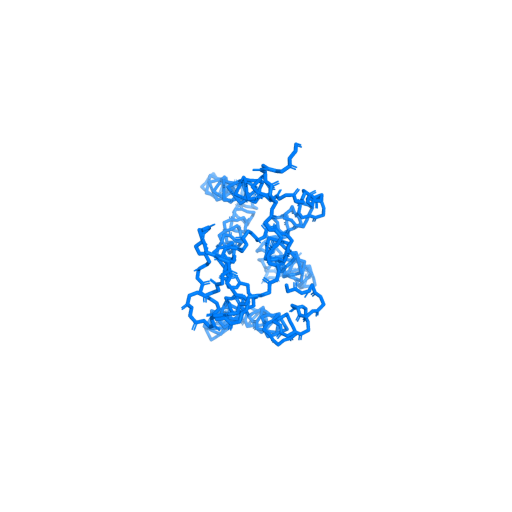.725 -2.656 1.00 97.38 98 ILE A C 1
ATOM 757 O O . ILE A 1 98 ? -2.825 11.861 -1.499 1.00 97.38 98 ILE A O 1
ATOM 761 N N . PHE A 1 99 ? -3.254 11.876 -3.695 1.00 97.94 99 PHE A N 1
ATOM 762 C CA . PHE A 1 99 ? -4.675 12.184 -3.536 1.00 97.94 99 PHE A CA 1
ATOM 763 C C . PHE A 1 99 ? -5.411 11.103 -2.727 1.00 97.94 99 PHE A C 1
ATOM 765 O O . PHE A 1 99 ? -6.160 11.429 -1.799 1.00 97.94 99 PHE A O 1
ATOM 772 N N . ILE A 1 100 ? -5.170 9.820 -3.018 1.00 97.69 100 ILE A N 1
ATOM 773 C CA . ILE A 1 100 ? -5.758 8.699 -2.264 1.00 97.69 100 ILE A CA 1
ATOM 774 C C . ILE A 1 100 ? -5.247 8.700 -0.814 1.00 97.69 100 ILE A C 1
ATOM 776 O O . ILE A 1 100 ? -6.037 8.542 0.120 1.00 97.69 100 ILE A O 1
ATOM 780 N N . LEU A 1 101 ? -3.947 8.927 -0.609 1.00 97.12 101 LEU A N 1
ATOM 781 C CA . LEU A 1 101 ? -3.318 8.998 0.713 1.00 97.12 101 LEU A CA 1
ATOM 782 C C . LEU A 1 101 ? -3.907 10.128 1.567 1.00 97.12 101 LEU A C 1
ATOM 784 O O . LEU A 1 101 ? -4.296 9.898 2.714 1.00 97.12 101 LEU A O 1
ATOM 788 N N . LEU A 1 102 ? -4.035 11.334 1.011 1.00 97.06 102 LEU A N 1
ATOM 789 C CA . LEU A 1 102 ? -4.637 12.481 1.695 1.00 97.06 102 LEU A CA 1
ATOM 790 C C . LEU A 1 102 ? -6.119 12.247 1.992 1.00 97.06 102 LEU A C 1
ATOM 792 O O . LEU A 1 102 ? -6.586 12.569 3.085 1.00 97.06 102 LEU A O 1
ATOM 796 N N . SER A 1 103 ? -6.846 11.623 1.064 1.00 96.31 103 SER A N 1
ATOM 797 C CA . SER A 1 103 ? -8.240 11.232 1.286 1.00 96.31 103 SER A CA 1
ATOM 798 C C . SER A 1 103 ? -8.358 10.260 2.463 1.00 96.31 103 SER A C 1
ATOM 800 O O . SER A 1 103 ? -9.281 10.380 3.277 1.00 96.31 103 SER A O 1
ATOM 802 N N . LEU A 1 104 ? -7.434 9.295 2.581 1.00 94.88 104 LEU A N 1
ATOM 803 C CA . LEU A 1 104 ? -7.424 8.321 3.678 1.00 94.88 104 LEU A CA 1
ATOM 804 C C . LEU A 1 104 ? -7.177 9.018 5.016 1.00 94.88 104 LEU A C 1
ATOM 806 O O . LEU A 1 104 ? -7.892 8.769 5.988 1.00 94.88 104 LEU A O 1
ATOM 810 N N . ILE A 1 105 ? -6.193 9.920 5.046 1.00 94.88 105 ILE A N 1
ATOM 811 C CA . ILE A 1 105 ? -5.881 10.757 6.207 1.00 94.88 105 ILE A CA 1
ATOM 812 C C . ILE A 1 105 ? -7.115 11.538 6.649 1.00 94.88 105 ILE A C 1
ATOM 814 O O . ILE A 1 105 ? -7.507 11.448 7.813 1.00 94.88 105 ILE A O 1
ATOM 818 N N . TYR A 1 106 ? -7.747 12.263 5.725 1.00 94.12 106 TYR A N 1
ATOM 819 C CA . TYR A 1 106 ? -8.933 13.064 6.013 1.00 94.12 106 TYR A CA 1
ATOM 820 C C . TYR A 1 106 ? -10.054 12.210 6.611 1.00 94.12 106 TYR A C 1
ATOM 822 O O . TYR A 1 106 ? -10.607 12.539 7.658 1.00 94.12 106 TYR A O 1
ATOM 830 N N . THR A 1 107 ? -10.321 11.060 5.995 1.00 90.56 107 THR A N 1
ATOM 831 C CA . THR A 1 107 ? -11.366 10.123 6.420 1.00 90.56 107 THR A CA 1
ATOM 832 C C . THR A 1 107 ? -11.131 9.611 7.846 1.00 90.56 107 THR A C 1
ATOM 834 O O . THR A 1 107 ? -12.054 9.573 8.660 1.00 90.56 107 THR A O 1
ATOM 837 N N . VAL A 1 108 ? -9.890 9.251 8.192 1.00 89.25 108 VAL A N 1
ATOM 838 C CA . VAL A 1 108 ? -9.533 8.773 9.542 1.00 89.25 108 VAL A CA 1
ATOM 839 C C . VAL A 1 108 ? -9.562 9.893 10.582 1.00 89.25 108 VAL A C 1
ATOM 841 O O . VAL A 1 108 ? -9.988 9.652 11.716 1.00 89.25 108 VAL A O 1
ATOM 844 N N . ILE A 1 109 ? -9.160 11.113 10.218 1.00 89.75 109 ILE A N 1
ATOM 845 C CA . ILE A 1 109 ? -9.280 12.287 11.093 1.00 89.75 109 ILE A CA 1
ATOM 846 C C . ILE A 1 109 ? -10.753 12.581 11.392 1.00 89.75 109 ILE A C 1
ATOM 848 O O . ILE A 1 109 ? -11.108 12.690 12.564 1.00 89.75 109 ILE A O 1
ATOM 852 N N . ASP A 1 110 ? -11.612 12.630 10.372 1.00 86.88 110 ASP A N 1
ATOM 853 C CA . ASP A 1 110 ? -13.054 12.865 10.528 1.00 86.88 110 ASP A CA 1
ATOM 854 C C . ASP A 1 110 ? -13.707 11.806 11.436 1.00 86.88 110 ASP A C 1
ATOM 856 O O . ASP A 1 110 ? -14.440 12.133 12.373 1.00 86.88 110 ASP A O 1
ATOM 860 N N . MET A 1 111 ? -13.366 10.526 11.256 1.00 82.44 111 MET A N 1
ATOM 861 C CA . MET A 1 111 ? -13.827 9.471 12.168 1.00 82.44 111 MET A CA 1
ATOM 862 C C . MET A 1 111 ? -13.338 9.674 13.605 1.00 82.44 111 MET A C 1
ATOM 864 O O . MET A 1 111 ? -14.105 9.500 14.556 1.00 82.44 111 MET A O 1
ATOM 868 N N . ARG A 1 112 ? -12.074 10.065 13.787 1.00 83.88 112 ARG A N 1
ATOM 869 C CA . ARG A 1 112 ? -11.509 10.335 15.113 1.00 83.88 112 ARG A CA 1
ATOM 870 C C . ARG A 1 112 ? -12.209 11.493 15.805 1.00 83.88 112 ARG A C 1
ATOM 872 O O . ARG A 1 112 ? -12.425 11.417 17.012 1.00 83.88 112 ARG A O 1
ATOM 879 N N . GLU A 1 113 ? -12.560 12.548 15.081 1.00 81.19 113 GLU A N 1
ATOM 880 C CA . GLU A 1 113 ? -13.288 13.688 15.648 1.00 81.19 113 GLU A CA 1
ATOM 881 C C . GLU A 1 113 ? -14.676 13.300 16.150 1.00 81.19 113 GLU A C 1
ATOM 883 O O . GLU A 1 113 ? -15.120 13.806 17.181 1.00 81.19 113 GLU A O 1
ATOM 888 N N . LYS A 1 114 ? -15.311 12.327 15.492 1.00 77.06 114 LYS A N 1
ATOM 889 C CA . LYS A 1 114 ? -16.593 11.740 15.906 1.00 77.06 114 LYS A CA 1
ATOM 890 C C . LYS A 1 114 ? -16.469 10.777 17.093 1.00 77.06 114 LYS A C 1
ATOM 892 O O . LYS A 1 114 ? -17.483 10.357 17.649 1.00 77.06 114 LYS A O 1
ATOM 897 N N . THR A 1 115 ? -15.251 10.427 17.517 1.00 70.06 115 THR A N 1
ATOM 898 C CA . THR A 1 115 ? -15.015 9.504 18.636 1.00 70.06 115 THR A CA 1
ATOM 899 C C . THR A 1 115 ? -14.813 10.271 19.950 1.00 70.06 115 THR A C 1
ATOM 901 O O . THR A 1 115 ? -14.052 11.235 20.007 1.00 70.06 115 THR A O 1
ATOM 904 N N . LYS A 1 116 ? -15.434 9.822 21.055 1.00 59.91 116 LYS A N 1
ATOM 905 C CA . LYS A 1 116 ? -15.277 10.464 22.383 1.00 59.91 116 LYS A CA 1
ATOM 906 C C . LYS A 1 116 ? -13.829 10.460 22.890 1.00 59.91 116 LYS A C 1
ATOM 908 O O . LYS A 1 116 ? -13.395 11.422 23.518 1.00 59.91 116 LYS A O 1
ATOM 913 N N . HIS A 1 117 ? -13.085 9.387 22.621 1.00 61.78 117 HIS A N 1
ATOM 914 C CA . HIS A 1 117 ? -11.686 9.251 23.021 1.00 61.78 117 HIS A CA 1
ATOM 915 C C . HIS A 1 117 ? -10.765 9.473 21.824 1.00 61.78 117 HIS A C 1
ATOM 917 O O . HIS A 1 117 ? -10.667 8.652 20.913 1.00 61.78 117 HIS A O 1
ATOM 923 N N . LYS A 1 118 ? -10.062 10.606 21.840 1.00 72.06 118 LYS A N 1
ATOM 924 C CA . LYS A 1 118 ? -9.158 11.019 20.767 1.00 72.06 118 LYS A CA 1
ATOM 925 C C . LYS A 1 118 ? -7.813 10.297 20.874 1.00 72.06 118 LYS A C 1
ATOM 927 O O . LYS A 1 118 ? -6.847 10.846 21.400 1.00 72.06 118 LYS A O 1
ATOM 932 N N . HIS A 1 119 ? -7.719 9.086 20.333 1.00 75.56 119 HIS A N 1
ATOM 933 C CA . HIS A 1 119 ? -6.450 8.351 20.287 1.00 75.56 119 HIS A CA 1
ATOM 934 C C . HIS A 1 119 ? -5.360 9.119 19.515 1.00 75.56 119 HIS A C 1
ATOM 936 O O . HIS A 1 119 ? -5.665 9.745 18.499 1.00 75.56 119 HIS A O 1
ATOM 942 N N . PRO A 1 120 ? -4.091 9.110 19.960 1.00 84.25 120 PRO A N 1
ATOM 943 C CA . PRO A 1 120 ? -3.006 9.747 19.220 1.00 84.25 120 PRO A CA 1
ATOM 944 C C . PRO A 1 120 ? -2.753 9.014 17.894 1.00 84.25 120 PRO A C 1
ATOM 946 O O . PRO A 1 120 ? -2.665 7.787 17.866 1.00 84.25 120 PRO A O 1
ATOM 949 N N . LEU A 1 121 ? -2.623 9.774 16.803 1.00 87.81 121 LEU A N 1
ATOM 950 C CA . LEU A 1 121 ? -2.420 9.251 15.444 1.00 87.81 121 LEU A CA 1
ATOM 951 C C . LEU A 1 121 ? -0.956 9.278 14.979 1.00 87.81 121 LEU A C 1
ATOM 953 O O . LEU A 1 121 ? -0.685 8.874 13.857 1.00 87.81 121 LEU A O 1
ATOM 957 N N . GLY A 1 122 ? -0.003 9.717 15.810 1.00 90.56 122 GLY A N 1
ATOM 958 C CA . GLY A 1 122 ? 1.397 9.900 15.392 1.00 90.56 122 GLY A CA 1
ATOM 959 C C . GLY A 1 122 ? 2.014 8.652 14.747 1.00 90.56 122 GLY A C 1
ATOM 960 O O . GLY A 1 122 ? 2.497 8.711 13.621 1.00 90.56 122 GLY A O 1
ATOM 961 N N . LEU A 1 123 ? 1.904 7.495 15.408 1.00 91.12 123 LEU A N 1
ATOM 962 C CA . LEU A 1 123 ? 2.382 6.216 14.861 1.00 91.12 123 LEU A CA 1
ATOM 963 C C . LEU A 1 123 ? 1.596 5.757 13.624 1.00 91.12 123 LEU A C 1
ATOM 965 O O . LEU A 1 123 ? 2.145 5.065 12.770 1.00 91.12 123 LEU A O 1
ATOM 969 N N . TRP A 1 124 ? 0.318 6.128 13.519 1.00 94.25 124 TRP A N 1
ATOM 970 C CA . TRP A 1 124 ? -0.509 5.790 12.361 1.00 94.25 124 TRP A CA 1
ATOM 971 C C . TRP A 1 124 ? -0.084 6.588 11.125 1.00 94.25 124 TRP A C 1
ATOM 973 O O . TRP A 1 124 ? 0.123 5.991 10.073 1.00 94.25 124 TRP A O 1
ATOM 983 N N . PHE A 1 125 ? 0.154 7.896 11.272 1.00 95.62 125 PHE A N 1
ATOM 984 C CA . PHE A 1 125 ? 0.729 8.727 10.210 1.00 95.62 125 PHE A CA 1
ATOM 985 C C . PHE A 1 125 ? 2.109 8.236 9.788 1.00 95.62 125 PHE A C 1
ATOM 987 O O . PHE A 1 125 ? 2.372 8.115 8.595 1.00 95.62 125 PHE A O 1
ATOM 994 N N . LEU A 1 126 ? 2.966 7.899 10.757 1.00 95.88 126 LEU A N 1
ATOM 995 C CA . LEU A 1 126 ? 4.287 7.346 10.471 1.00 95.88 126 LEU A CA 1
ATOM 996 C C . LEU A 1 126 ? 4.186 6.037 9.680 1.00 95.88 126 LEU A C 1
ATOM 998 O O . LEU A 1 126 ? 4.913 5.851 8.713 1.00 95.88 126 LEU A O 1
ATOM 1002 N N . SER A 1 127 ? 3.255 5.154 10.046 1.00 96.19 127 SER A N 1
ATOM 1003 C CA . SER A 1 127 ? 3.047 3.891 9.328 1.00 96.19 127 SER A CA 1
ATOM 1004 C C . SER A 1 127 ? 2.524 4.115 7.912 1.00 96.19 127 SER A C 1
ATOM 1006 O O . SER A 1 127 ? 2.973 3.446 6.991 1.00 96.19 127 SER A O 1
ATOM 1008 N N . LEU A 1 128 ? 1.621 5.077 7.712 1.00 96.56 128 LEU A N 1
ATOM 1009 C CA . LEU A 1 128 ? 1.132 5.427 6.379 1.00 96.56 128 LEU A CA 1
ATOM 1010 C C . LEU A 1 128 ? 2.241 6.024 5.497 1.00 96.56 128 LEU A C 1
ATOM 1012 O O . LEU A 1 128 ? 2.317 5.705 4.314 1.00 96.56 128 LEU A O 1
ATOM 1016 N N . LEU A 1 129 ? 3.129 6.838 6.074 1.00 96.75 129 LEU A N 1
ATOM 1017 C CA . LEU A 1 129 ? 4.304 7.361 5.376 1.00 96.75 129 LEU A CA 1
ATOM 1018 C C . LEU A 1 129 ? 5.286 6.241 5.006 1.00 96.75 129 LEU A C 1
ATOM 1020 O O . LEU A 1 129 ? 5.754 6.194 3.873 1.00 96.75 129 LEU A O 1
ATOM 1024 N N . ILE A 1 130 ? 5.566 5.325 5.939 1.00 97.19 130 ILE A N 1
ATOM 1025 C CA . ILE A 1 130 ? 6.388 4.132 5.686 1.00 97.19 130 ILE A CA 1
ATOM 1026 C C . ILE A 1 130 ? 5.787 3.325 4.532 1.00 97.19 130 ILE A C 1
ATOM 1028 O O . ILE A 1 130 ? 6.500 3.000 3.589 1.00 97.19 130 ILE A O 1
ATOM 1032 N N . PHE A 1 131 ? 4.478 3.061 4.567 1.00 97.19 131 PHE A N 1
ATOM 1033 C CA . PHE A 1 131 ? 3.779 2.353 3.496 1.00 97.19 131 PHE A CA 1
ATOM 1034 C C . PHE A 1 131 ? 4.002 3.030 2.139 1.00 97.19 131 PHE A C 1
ATOM 1036 O O . PHE A 1 131 ? 4.395 2.374 1.182 1.00 97.19 131 PHE A O 1
ATOM 1043 N N . PHE A 1 132 ? 3.801 4.348 2.069 1.00 97.00 132 PHE A N 1
ATOM 1044 C CA . PHE A 1 132 ? 3.951 5.131 0.843 1.00 97.00 132 PHE A CA 1
ATOM 1045 C C . PHE A 1 132 ? 5.378 5.106 0.276 1.00 97.00 132 PHE A C 1
ATOM 1047 O O . PHE A 1 132 ? 5.569 4.881 -0.920 1.00 97.00 132 PHE 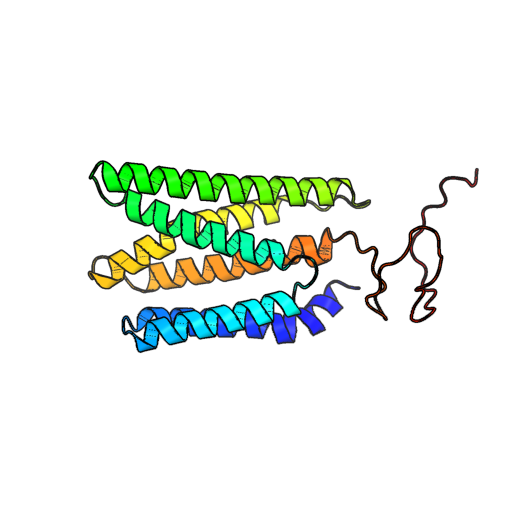A O 1
ATOM 1054 N N . VAL A 1 133 ? 6.386 5.308 1.131 1.00 96.06 133 VAL A N 1
ATOM 1055 C CA . VAL A 1 133 ? 7.800 5.312 0.722 1.00 96.06 133 VAL A CA 1
ATOM 1056 C C . VAL A 1 133 ? 8.217 3.938 0.213 1.00 96.06 133 VAL A C 1
ATOM 1058 O O . VAL A 1 133 ? 8.796 3.831 -0.864 1.00 96.06 133 VAL A O 1
ATOM 1061 N N . PHE A 1 134 ? 7.901 2.873 0.950 1.00 96.69 134 PHE A N 1
ATOM 1062 C CA . PHE A 1 134 ? 8.296 1.531 0.531 1.00 96.69 134 PHE A CA 1
ATOM 1063 C C . PHE A 1 134 ? 7.499 1.031 -0.673 1.00 96.69 134 PHE A C 1
ATOM 1065 O O . PHE A 1 134 ? 8.055 0.298 -1.483 1.00 96.69 134 PHE A O 1
ATOM 1072 N N . ALA A 1 135 ? 6.251 1.467 -0.857 1.00 95.50 135 ALA A N 1
ATOM 1073 C CA . ALA A 1 135 ? 5.500 1.191 -2.079 1.00 95.50 135 ALA A CA 1
ATOM 1074 C C . ALA A 1 135 ? 6.162 1.809 -3.322 1.00 95.50 135 ALA A C 1
ATOM 1076 O O . ALA A 1 135 ? 6.279 1.136 -4.342 1.00 95.50 135 ALA A O 1
ATOM 1077 N N . ASN A 1 136 ? 6.649 3.051 -3.218 1.00 93.94 136 ASN A N 1
ATOM 1078 C CA . ASN A 1 136 ? 7.456 3.710 -4.255 1.00 93.94 136 ASN A CA 1
ATOM 1079 C C . ASN A 1 136 ? 8.737 2.920 -4.593 1.00 93.94 136 ASN A C 1
ATOM 1081 O O . ASN A 1 136 ? 9.096 2.747 -5.760 1.00 93.94 136 ASN A O 1
ATOM 1085 N N . LEU A 1 137 ? 9.429 2.428 -3.561 1.00 92.75 137 LEU A N 1
ATOM 1086 C CA . LEU A 1 137 ? 10.672 1.673 -3.723 1.00 92.75 137 LEU A CA 1
ATOM 1087 C C . LEU A 1 137 ? 10.443 0.268 -4.282 1.00 92.75 137 LEU A C 1
ATOM 1089 O O . LEU A 1 137 ? 11.221 -0.170 -5.120 1.00 92.75 137 LEU A O 1
ATOM 1093 N N . SER A 1 138 ? 9.370 -0.414 -3.876 1.00 92.19 138 SER A N 1
ATOM 1094 C CA . SER A 1 138 ? 9.136 -1.828 -4.186 1.00 92.19 138 SER A CA 1
ATOM 1095 C C . SER A 1 138 ? 9.230 -2.138 -5.684 1.00 92.19 138 SER A C 1
ATOM 1097 O O . SER A 1 138 ? 10.026 -2.989 -6.085 1.00 92.19 138 SER A O 1
ATOM 1099 N N . LEU A 1 139 ? 8.476 -1.431 -6.534 1.00 88.56 139 LEU A N 1
ATOM 1100 C CA . LEU A 1 139 ? 8.470 -1.743 -7.966 1.00 88.56 139 LEU A CA 1
ATOM 1101 C C . LEU A 1 139 ? 9.810 -1.396 -8.635 1.00 88.56 139 LEU A C 1
ATOM 1103 O O . LEU A 1 139 ? 10.269 -2.121 -9.520 1.00 88.56 139 LEU A O 1
ATOM 1107 N N . SER A 1 140 ? 10.465 -0.330 -8.171 1.00 87.56 140 SER A N 1
ATOM 1108 C CA . SER A 1 140 ? 11.802 0.059 -8.629 1.00 87.56 140 SER A CA 1
ATOM 1109 C C . SER A 1 140 ? 12.840 -1.001 -8.249 1.00 87.56 140 SER A C 1
ATOM 1111 O O . SER A 1 140 ? 13.569 -1.479 -9.117 1.00 87.56 140 SER A O 1
ATOM 1113 N N . ASP A 1 141 ? 12.853 -1.444 -6.990 1.00 90.12 141 ASP A N 1
ATOM 1114 C CA . ASP A 1 141 ? 13.740 -2.492 -6.479 1.00 90.12 141 ASP A CA 1
ATOM 1115 C C . ASP A 1 141 ? 13.530 -3.815 -7.222 1.00 90.12 141 ASP A C 1
ATOM 1117 O O . ASP A 1 141 ? 14.504 -4.467 -7.598 1.00 90.12 141 ASP A O 1
ATOM 1121 N N . TRP A 1 142 ? 12.271 -4.188 -7.478 1.00 87.62 142 TRP A N 1
ATOM 1122 C CA . TRP A 1 142 ? 11.916 -5.370 -8.266 1.00 87.62 142 TRP A CA 1
ATOM 1123 C C . TRP A 1 142 ? 12.463 -5.279 -9.690 1.00 87.62 142 TRP A C 1
ATOM 1125 O O . TRP A 1 142 ? 13.080 -6.223 -10.186 1.00 87.62 142 TRP A O 1
ATOM 1135 N N . SER A 1 143 ? 12.282 -4.127 -10.340 1.00 85.62 143 SER A N 1
ATOM 1136 C CA . SER A 1 143 ? 12.753 -3.914 -11.707 1.00 85.62 143 SER A CA 1
ATOM 1137 C C . SER A 1 143 ? 14.279 -3.933 -11.810 1.00 85.62 143 SER A C 1
ATOM 1139 O O . SER A 1 143 ? 14.812 -4.535 -12.740 1.00 85.62 143 SER A O 1
ATOM 1141 N N . TYR A 1 144 ? 14.990 -3.343 -10.842 1.00 89.06 144 TYR A N 1
ATOM 1142 C CA . TYR A 1 144 ? 16.450 -3.360 -10.798 1.00 89.06 144 TYR A CA 1
ATOM 1143 C C . TYR A 1 144 ? 17.008 -4.742 -10.487 1.00 89.06 144 TYR A C 1
ATOM 1145 O O . TYR A 1 144 ? 18.045 -5.106 -11.041 1.00 89.06 144 TYR A O 1
ATOM 1153 N N . TRP A 1 145 ? 16.314 -5.527 -9.665 1.00 89.06 145 TRP A N 1
ATOM 1154 C CA . TRP A 1 145 ? 16.698 -6.904 -9.394 1.00 89.06 145 TRP A CA 1
ATOM 1155 C C . TRP A 1 145 ? 16.585 -7.771 -10.653 1.00 89.06 145 TRP A C 1
ATOM 1157 O O . TRP A 1 145 ? 17.511 -8.516 -10.956 1.00 89.06 145 TRP A O 1
ATOM 1167 N N . LEU A 1 146 ? 15.514 -7.620 -11.440 1.00 84.38 146 LEU A N 1
ATOM 1168 C CA . LEU A 1 146 ? 15.323 -8.375 -12.689 1.00 84.38 146 LEU A CA 1
ATOM 1169 C C . LEU A 1 146 ? 16.412 -8.147 -13.744 1.00 84.38 146 LEU A C 1
ATOM 1171 O O . LEU A 1 146 ? 16.570 -8.974 -14.640 1.00 84.38 146 LEU A O 1
ATOM 1175 N N . ILE A 1 147 ? 17.125 -7.024 -13.670 1.00 88.25 147 ILE A N 1
ATOM 1176 C CA . ILE A 1 147 ? 18.228 -6.680 -14.577 1.00 88.25 147 ILE A CA 1
ATOM 1177 C C . ILE A 1 147 ? 19.593 -6.737 -13.880 1.00 88.25 147 ILE A C 1
ATOM 1179 O O . ILE A 1 147 ? 20.538 -6.095 -14.339 1.00 88.25 147 ILE A O 1
ATOM 1183 N N . ASP A 1 148 ? 19.678 -7.461 -12.759 1.00 87.56 148 ASP A N 1
ATOM 1184 C CA . ASP A 1 148 ? 20.891 -7.694 -11.965 1.00 87.56 148 ASP A CA 1
ATOM 1185 C C . ASP A 1 148 ? 21.606 -6.407 -11.498 1.00 87.56 148 ASP A C 1
ATOM 1187 O O . ASP A 1 148 ? 22.817 -6.387 -11.272 1.00 87.56 148 ASP A O 1
ATOM 1191 N N . LYS A 1 149 ? 20.863 -5.304 -11.328 1.00 88.62 149 LYS A N 1
ATOM 1192 C CA . LYS A 1 149 ? 21.382 -4.014 -10.829 1.00 88.62 149 LYS A CA 1
ATOM 1193 C C . LYS A 1 149 ? 21.191 -3.812 -9.330 1.00 88.62 149 LYS A C 1
ATOM 1195 O O . LYS A 1 149 ? 21.830 -2.932 -8.756 1.00 88.62 149 LYS A O 1
ATOM 1200 N N . SER A 1 150 ? 20.324 -4.593 -8.695 1.00 89.38 150 SER A N 1
ATOM 1201 C CA . SER A 1 150 ? 20.106 -4.553 -7.251 1.00 89.38 150 SER A CA 1
ATOM 1202 C C . SER A 1 150 ? 19.931 -5.963 -6.678 1.00 89.38 150 SER A C 1
ATOM 1204 O O . SER A 1 150 ? 19.510 -6.888 -7.376 1.00 89.38 150 SER A O 1
ATOM 1206 N N . PRO A 1 151 ? 20.262 -6.164 -5.395 1.00 90.94 151 PRO A N 1
ATOM 1207 C CA . PRO A 1 151 ? 20.040 -7.442 -4.742 1.00 90.94 151 PRO A CA 1
ATOM 1208 C C . PRO A 1 151 ? 18.564 -7.636 -4.351 1.00 90.94 151 PRO A C 1
ATOM 1210 O O . PRO A 1 151 ? 17.895 -6.712 -3.887 1.00 90.94 151 PRO A O 1
ATOM 1213 N N . LEU A 1 152 ? 18.091 -8.886 -4.425 1.00 88.06 152 LEU A N 1
ATOM 1214 C CA . LEU A 1 152 ? 16.710 -9.289 -4.109 1.00 88.06 152 LEU A CA 1
ATOM 1215 C C . LEU A 1 152 ? 16.240 -8.891 -2.695 1.00 88.06 152 LEU A C 1
ATOM 1217 O O . LEU A 1 152 ? 15.043 -8.709 -2.453 1.00 88.06 152 LEU A O 1
ATOM 1221 N N . TYR A 1 153 ? 17.166 -8.771 -1.738 1.00 90.12 153 TYR A N 1
ATOM 1222 C CA . TYR A 1 153 ? 16.804 -8.455 -0.357 1.00 90.12 153 TYR A CA 1
ATOM 1223 C C . TYR A 1 153 ? 16.217 -7.046 -0.206 1.00 90.12 153 TYR A C 1
ATOM 1225 O O . TYR A 1 153 ? 15.434 -6.847 0.717 1.00 90.12 153 TYR A O 1
ATOM 1233 N N . LEU A 1 154 ? 16.548 -6.089 -1.088 1.00 90.69 154 LEU A N 1
ATOM 1234 C CA . LEU A 1 154 ? 15.972 -4.738 -1.039 1.00 90.69 154 LEU A CA 1
ATOM 1235 C C . LEU A 1 154 ? 14.480 -4.779 -1.366 1.00 90.69 154 LEU A C 1
ATOM 1237 O O . LEU A 1 154 ? 13.671 -4.336 -0.558 1.00 90.69 154 LEU A O 1
ATOM 1241 N N . TYR A 1 155 ? 14.118 -5.442 -2.468 1.00 89.44 155 TYR A N 1
ATOM 1242 C CA . TYR A 1 155 ? 12.719 -5.678 -2.831 1.00 89.44 155 TYR A CA 1
ATOM 1243 C C . TYR A 1 155 ? 11.959 -6.409 -1.716 1.00 89.44 155 TYR A C 1
ATOM 1245 O O . TYR A 1 155 ? 10.893 -5.977 -1.281 1.00 89.44 155 TYR A O 1
ATOM 1253 N N . THR A 1 156 ? 12.547 -7.493 -1.198 1.00 89.19 156 THR A N 1
ATOM 1254 C CA . THR A 1 156 ? 11.931 -8.292 -0.128 1.00 89.19 156 THR A CA 1
ATOM 1255 C C . THR A 1 156 ? 11.717 -7.463 1.141 1.00 89.19 156 THR A C 1
ATOM 1257 O O . THR A 1 156 ? 10.674 -7.564 1.785 1.00 89.19 156 THR A O 1
ATOM 1260 N N . PHE A 1 157 ? 12.688 -6.622 1.502 1.00 92.00 157 PHE A N 1
ATOM 1261 C CA . PHE A 1 157 ? 12.585 -5.725 2.647 1.00 92.00 157 PHE A CA 1
ATOM 1262 C C . PHE A 1 157 ? 11.479 -4.684 2.448 1.00 92.00 157 PHE A C 1
ATOM 1264 O O . PHE A 1 157 ? 10.648 -4.512 3.342 1.00 92.00 157 PHE A O 1
ATOM 1271 N N . SER A 1 158 ? 11.417 -4.055 1.272 1.00 93.12 158 SER A N 1
ATOM 1272 C CA . SER A 1 158 ? 10.371 -3.094 0.914 1.00 93.12 158 SER A CA 1
ATOM 1273 C C . SER A 1 158 ? 8.975 -3.704 1.061 1.00 93.12 158 SER A C 1
ATOM 1275 O O . SER A 1 158 ? 8.113 -3.140 1.734 1.00 93.12 158 SER A O 1
ATOM 1277 N N . GLU A 1 159 ? 8.765 -4.911 0.549 1.00 90.69 159 GLU A N 1
ATOM 1278 C CA . GLU A 1 159 ? 7.485 -5.620 0.641 1.00 90.69 159 GLU A CA 1
ATOM 1279 C C . GLU A 1 159 ? 7.099 -6.002 2.078 1.00 90.69 159 GLU A C 1
ATOM 1281 O O . GLU A 1 159 ? 5.953 -5.808 2.489 1.00 90.69 159 GLU A O 1
ATOM 1286 N N . ILE A 1 160 ? 8.052 -6.457 2.901 1.00 90.69 160 ILE A N 1
ATOM 1287 C CA . ILE A 1 160 ? 7.798 -6.716 4.330 1.00 90.69 160 ILE A CA 1
ATOM 1288 C C . ILE A 1 160 ? 7.363 -5.429 5.043 1.00 90.69 160 ILE A C 1
ATOM 1290 O O . ILE A 1 160 ? 6.414 -5.446 5.834 1.00 90.69 160 ILE A O 1
ATOM 1294 N N . MET A 1 161 ? 8.022 -4.304 4.754 1.00 94.50 161 MET A N 1
ATOM 1295 C CA . MET A 1 161 ? 7.675 -3.009 5.340 1.00 94.50 161 MET A CA 1
ATOM 1296 C C . MET A 1 161 ? 6.273 -2.552 4.920 1.00 94.50 161 MET A C 1
ATOM 1298 O O . MET A 1 161 ? 5.518 -2.066 5.768 1.00 94.50 161 MET A O 1
ATOM 1302 N N . ILE A 1 162 ? 5.882 -2.767 3.660 1.00 94.25 162 ILE A N 1
ATOM 1303 C CA . ILE A 1 162 ? 4.530 -2.488 3.141 1.00 94.25 162 ILE A CA 1
ATOM 1304 C C . ILE A 1 162 ? 3.482 -3.342 3.859 1.00 94.25 162 ILE A C 1
ATOM 1306 O O . ILE A 1 162 ? 2.483 -2.809 4.341 1.00 94.25 162 ILE A O 1
ATOM 1310 N N . ILE A 1 163 ? 3.709 -4.651 3.996 1.00 90.62 163 ILE A N 1
ATOM 1311 C CA . ILE A 1 163 ? 2.758 -5.560 4.655 1.00 90.62 163 ILE A CA 1
ATOM 1312 C C . ILE A 1 163 ? 2.560 -5.156 6.121 1.00 90.62 163 ILE A C 1
ATOM 1314 O O . ILE A 1 163 ? 1.426 -4.962 6.569 1.00 90.62 163 ILE A O 1
ATOM 1318 N N . CYS A 1 164 ? 3.650 -4.980 6.872 1.00 90.94 164 CYS A N 1
ATOM 1319 C CA . CYS A 1 164 ? 3.596 -4.628 8.293 1.00 90.94 164 CYS A CA 1
ATOM 1320 C C . CYS A 1 164 ? 2.912 -3.274 8.528 1.00 90.94 164 CYS A C 1
ATOM 1322 O O . CYS A 1 164 ? 2.031 -3.154 9.386 1.00 90.94 164 CYS A O 1
ATOM 1324 N N . SER A 1 165 ? 3.289 -2.256 7.751 1.00 94.75 165 SER A N 1
ATOM 1325 C CA . SER A 1 165 ? 2.701 -0.919 7.864 1.00 94.75 165 SER A CA 1
ATOM 1326 C C . SER A 1 165 ? 1.238 -0.892 7.417 1.00 94.75 165 SER A C 1
ATOM 1328 O O . SER A 1 165 ? 0.407 -0.312 8.115 1.00 94.75 165 SER A O 1
ATOM 1330 N N . GLY A 1 166 ? 0.883 -1.587 6.334 1.00 93.00 166 GLY A N 1
ATOM 1331 C CA . GLY A 1 166 ? -0.488 -1.685 5.833 1.00 93.00 166 GLY A CA 1
ATOM 1332 C C . GLY A 1 166 ? -1.432 -2.343 6.839 1.00 93.00 166 GLY A C 1
ATOM 1333 O O . GLY A 1 166 ? -2.506 -1.811 7.125 1.00 93.00 166 GLY A O 1
ATOM 1334 N N . VAL A 1 167 ? -1.006 -3.446 7.467 1.00 90.31 167 VAL A N 1
ATOM 1335 C CA . VAL A 1 167 ? -1.769 -4.089 8.553 1.00 90.31 167 VAL A CA 1
ATOM 1336 C C . VAL A 1 167 ? -1.989 -3.117 9.714 1.00 90.31 167 VAL A C 1
ATOM 1338 O O . VAL A 1 167 ? -3.106 -3.020 10.227 1.00 90.31 167 VAL A O 1
ATOM 1341 N N . TYR A 1 168 ? -0.965 -2.357 10.113 1.00 91.19 168 TYR A N 1
ATOM 1342 C CA . TYR A 1 168 ? -1.102 -1.370 11.185 1.00 91.19 168 TYR A CA 1
ATOM 1343 C C . TYR A 1 168 ? -2.054 -0.223 10.813 1.00 91.19 168 TYR A C 1
ATOM 1345 O O . TYR A 1 168 ? -2.890 0.182 11.631 1.00 91.19 168 TYR A O 1
ATOM 1353 N N . VAL A 1 169 ? -1.978 0.263 9.569 1.00 93.62 169 VAL A N 1
ATOM 1354 C CA . VAL A 1 169 ? -2.857 1.316 9.043 1.00 93.62 169 VAL A CA 1
ATOM 1355 C C . VAL A 1 169 ? -4.323 0.891 9.079 1.00 93.62 169 VAL A C 1
ATOM 1357 O O . VAL A 1 169 ? -5.169 1.729 9.385 1.00 93.62 169 VAL A O 1
ATOM 1360 N N . LEU A 1 170 ? -4.634 -0.388 8.845 1.00 90.88 170 LEU A N 1
ATOM 1361 C CA . LEU A 1 170 ? -5.996 -0.931 8.958 1.00 90.88 170 LEU A CA 1
ATOM 1362 C C . LEU A 1 170 ? -6.406 -1.226 10.407 1.00 90.88 170 LEU A C 1
ATOM 1364 O O . LEU A 1 170 ? -7.565 -1.046 10.788 1.00 90.88 170 LEU A O 1
ATOM 1368 N N . TRP A 1 171 ? -5.463 -1.652 11.243 1.00 87.88 171 TRP A N 1
ATOM 1369 C CA . TRP A 1 171 ? -5.736 -2.034 12.626 1.00 87.88 171 TRP A CA 1
ATOM 1370 C C . TRP A 1 171 ? -6.185 -0.863 13.502 1.00 87.88 171 TRP A C 1
ATOM 1372 O O . TRP A 1 171 ? -7.154 -0.993 14.254 1.00 87.88 171 TRP A O 1
ATOM 1382 N N . VAL A 1 172 ? -5.522 0.292 13.397 1.00 88.19 172 VAL A N 1
ATOM 1383 C CA . VAL A 1 172 ? -5.863 1.483 14.195 1.00 88.19 172 VAL A CA 1
ATOM 1384 C C . VAL A 1 172 ? -7.321 1.919 13.994 1.00 88.19 172 VAL A C 1
ATOM 1386 O O . VAL A 1 172 ? -8.033 2.011 14.998 1.00 88.19 172 VAL A O 1
ATOM 1389 N N . PRO A 1 173 ? -7.822 2.157 12.767 1.00 85.44 173 PRO A N 1
ATOM 1390 C CA . PRO A 1 173 ? -9.207 2.551 12.584 1.00 85.44 173 PRO A CA 1
ATOM 1391 C C . PRO A 1 173 ? -10.181 1.434 12.976 1.00 85.44 173 PRO A C 1
ATOM 1393 O O . PRO A 1 173 ? -11.192 1.732 13.597 1.00 85.44 173 PRO A O 1
ATOM 1396 N N . GLN A 1 174 ? -9.867 0.155 12.746 1.00 84.56 174 GLN A N 1
ATOM 1397 C CA . GLN A 1 174 ? -10.742 -0.959 13.143 1.00 84.56 174 GLN A CA 1
ATOM 1398 C C . GLN A 1 174 ? -10.925 -1.080 14.665 1.00 84.56 174 GLN A C 1
ATOM 1400 O O . GLN A 1 174 ? -12.023 -1.387 15.134 1.00 84.56 174 GLN A O 1
ATOM 1405 N N . VAL A 1 175 ? -9.849 -0.907 15.437 1.00 79.06 175 VAL A N 1
ATOM 1406 C CA . VAL A 1 175 ? -9.839 -1.216 16.877 1.00 79.06 175 VAL A CA 1
ATOM 1407 C C . VAL A 1 175 ? -9.991 0.029 17.742 1.00 79.06 175 VAL A C 1
ATOM 1409 O O . VAL A 1 175 ? -10.632 -0.040 18.787 1.00 79.06 175 VAL A O 1
ATOM 1412 N N . LYS A 1 176 ? -9.404 1.159 17.333 1.00 73.56 176 LYS A N 1
ATOM 1413 C CA . LYS A 1 176 ? -9.297 2.365 18.171 1.00 73.56 176 LYS A CA 1
ATOM 1414 C C . LYS A 1 176 ? -10.242 3.494 17.767 1.00 73.56 176 LYS A C 1
ATOM 1416 O O . LYS A 1 176 ? -10.578 4.309 18.615 1.00 73.56 176 LYS A O 1
ATOM 1421 N N . ILE A 1 177 ? -10.627 3.578 16.493 1.00 66.56 177 ILE A N 1
ATOM 1422 C CA . ILE A 1 177 ? -11.365 4.742 15.952 1.00 66.56 177 ILE A CA 1
ATOM 1423 C C . ILE A 1 177 ? -12.750 4.347 15.426 1.00 66.56 177 ILE A C 1
ATOM 1425 O O . ILE A 1 177 ? -13.623 5.193 15.281 1.00 66.56 177 ILE A O 1
ATOM 1429 N N . SER A 1 178 ? -12.985 3.057 15.182 1.00 62.06 178 SER A N 1
ATOM 1430 C CA . SER A 1 178 ? -14.253 2.522 14.696 1.00 62.06 178 SER A CA 1
ATOM 1431 C C . SER A 1 178 ? -15.397 2.955 15.611 1.00 62.06 178 SER A C 1
ATOM 1433 O O . SER A 1 178 ? -15.605 2.375 16.681 1.00 62.06 178 SER A O 1
ATOM 1435 N N . VAL A 1 179 ? -16.196 3.908 15.137 1.00 53.38 179 VAL A N 1
ATOM 1436 C CA . VAL A 1 179 ? -17.488 4.270 15.717 1.00 53.38 179 VAL A CA 1
ATOM 1437 C C . VAL A 1 179 ? -18.440 3.107 15.436 1.00 53.38 179 VAL A C 1
ATOM 1439 O O . VAL A 1 179 ? -19.113 3.065 14.410 1.00 53.38 179 VAL A O 1
ATOM 1442 N N . ARG A 1 180 ? -18.441 2.082 16.296 1.00 52.78 180 ARG A N 1
ATOM 1443 C CA . ARG A 1 180 ? -19.425 1.002 16.174 1.00 52.78 180 ARG A CA 1
ATOM 1444 C C . ARG A 1 180 ? -20.778 1.525 16.641 1.00 52.78 180 ARG A C 1
ATOM 1446 O O . ARG A 1 180 ? -21.008 1.615 17.841 1.00 52.78 180 ARG A O 1
ATOM 1453 N N . ASN A 1 181 ? -21.689 1.735 15.699 1.00 52.75 181 ASN A N 1
ATOM 1454 C CA . ASN A 1 181 ? -23.123 1.599 15.947 1.00 52.75 181 ASN A CA 1
ATOM 1455 C C . ASN A 1 181 ? -23.545 0.174 15.580 1.00 52.75 181 ASN A C 1
ATOM 1457 O O . ASN A 1 181 ? -24.443 -0.011 14.776 1.00 52.75 181 ASN A O 1
ATOM 1461 N N . VAL A 1 182 ? -22.846 -0.848 16.078 1.00 57.25 182 VAL A N 1
ATOM 1462 C CA . VAL A 1 182 ? -23.122 -2.245 15.715 1.00 57.25 182 VAL A CA 1
ATOM 1463 C C . VAL A 1 182 ? -22.984 -3.120 16.949 1.00 57.25 182 VAL A C 1
ATOM 1465 O O . VAL A 1 182 ? -22.016 -2.986 17.706 1.00 57.25 182 VAL A O 1
ATOM 1468 N N . CYS A 1 183 ? -23.961 -3.987 17.186 1.00 50.09 183 CYS A N 1
ATOM 1469 C CA . CYS A 1 183 ? -23.982 -4.836 18.369 1.00 50.09 183 CYS A CA 1
ATOM 1470 C C . CYS A 1 183 ? -22.925 -5.950 18.271 1.00 50.09 183 CYS A C 1
ATOM 1472 O O . CYS A 1 183 ? -22.840 -6.622 17.247 1.00 50.09 183 CYS A O 1
ATOM 1474 N N . PRO A 1 184 ? -22.147 -6.208 19.338 1.00 49.84 184 PRO A N 1
ATOM 1475 C CA . PRO A 1 184 ? -21.058 -7.187 19.317 1.00 49.84 184 PRO A CA 1
ATOM 1476 C C . PRO A 1 184 ? -21.508 -8.653 19.234 1.00 49.84 184 PRO A C 1
ATOM 1478 O O . PRO A 1 184 ? -20.666 -9.508 18.975 1.00 49.84 184 PRO A O 1
ATOM 1481 N N . VAL A 1 185 ? -22.791 -8.941 19.475 1.00 53.97 185 VAL A N 1
ATOM 1482 C CA . VAL A 1 185 ? -23.344 -10.306 19.498 1.00 53.97 185 VAL A CA 1
ATOM 1483 C C . VAL A 1 185 ? -24.026 -10.655 18.177 1.00 53.97 185 VAL A C 1
ATOM 1485 O O . VAL A 1 185 ? -23.805 -11.731 17.633 1.00 53.97 185 VAL A O 1
ATOM 1488 N N . CYS A 1 186 ? -24.832 -9.731 17.651 1.00 57.91 186 CYS A N 1
ATOM 1489 C CA . CYS A 1 186 ? -25.661 -9.940 16.462 1.00 57.91 186 CYS A CA 1
ATOM 1490 C C . CYS A 1 186 ? -25.090 -9.269 15.190 1.00 57.91 186 CYS A C 1
ATOM 1492 O O . CYS A 1 186 ? -25.649 -9.458 14.117 1.00 57.91 186 CYS A O 1
ATOM 1494 N N . ASP A 1 187 ? -24.039 -8.442 15.301 1.00 54.00 187 ASP A N 1
ATOM 1495 C CA . ASP A 1 187 ? -23.478 -7.589 14.228 1.00 54.00 187 ASP A CA 1
ATOM 1496 C C . ASP A 1 187 ? -24.529 -6.730 13.488 1.00 54.00 187 ASP A C 1
ATOM 1498 O O . ASP A 1 187 ? -24.342 -6.300 12.353 1.00 54.00 187 ASP A O 1
ATOM 1502 N N . CYS A 1 188 ? -25.654 -6.446 14.155 1.00 53.66 188 CYS A N 1
ATOM 1503 C CA . CYS A 1 188 ? -26.722 -5.593 13.641 1.00 53.66 188 CYS A CA 1
ATOM 1504 C C . CYS A 1 188 ? -26.471 -4.127 13.999 1.00 53.66 188 CYS A C 1
ATOM 1506 O O . CYS A 1 188 ? -26.002 -3.835 15.106 1.00 53.66 188 CYS A O 1
ATOM 1508 N N . GLU A 1 189 ? -26.852 -3.210 13.105 1.00 56.12 189 GLU A N 1
ATOM 1509 C CA . GLU A 1 189 ? -26.802 -1.772 13.375 1.00 56.12 189 GLU A CA 1
ATOM 1510 C C . GLU A 1 189 ? -27.626 -1.415 14.623 1.00 56.12 189 GLU A C 1
ATOM 1512 O O . GLU A 1 189 ? -28.824 -1.693 14.729 1.00 56.12 189 GLU A O 1
ATOM 1517 N N . LEU A 1 190 ? -26.960 -0.789 15.590 1.00 57.97 190 LEU A N 1
ATOM 1518 C CA . LEU A 1 190 ? -27.572 -0.238 16.784 1.00 57.97 190 LEU A CA 1
ATOM 1519 C C . LEU A 1 190 ? -28.179 1.115 16.434 1.00 57.97 190 LEU A C 1
ATOM 1521 O O . LEU A 1 190 ? -27.479 2.079 16.121 1.00 57.97 190 LEU A O 1
ATOM 1525 N N . ARG A 1 191 ? -29.505 1.178 16.516 1.00 54.72 191 ARG A N 1
ATOM 1526 C CA . ARG A 1 191 ? -30.251 2.429 16.453 1.00 54.72 191 ARG A CA 1
ATOM 1527 C C . ARG A 1 191 ? -30.033 3.227 17.741 1.00 54.72 191 ARG A C 1
ATOM 1529 O O . ARG A 1 191 ? -30.162 2.687 18.838 1.00 54.72 191 ARG A O 1
ATOM 1536 N N . VAL A 1 192 ? -29.704 4.511 17.584 1.00 51.31 192 VAL A N 1
ATOM 1537 C CA . VAL A 1 192 ? -29.323 5.462 18.653 1.00 51.31 192 VAL A CA 1
ATOM 1538 C C . VAL A 1 192 ? -30.456 5.658 19.689 1.00 51.31 192 VAL A C 1
ATOM 1540 O O . VAL A 1 192 ? -30.264 6.153 20.789 1.00 51.31 192 VAL A O 1
ATOM 1543 N N . ASP A 1 193 ? -31.664 5.235 19.362 1.00 51.50 193 ASP A N 1
ATOM 1544 C CA . ASP A 1 193 ? -32.887 5.380 20.144 1.00 51.50 193 ASP A CA 1
ATOM 1545 C C . ASP A 1 193 ? -33.201 4.182 21.064 1.00 51.50 193 ASP A C 1
ATOM 1547 O O . ASP A 1 193 ? -34.086 4.292 21.915 1.00 51.50 193 ASP A O 1
ATOM 1551 N N . LYS A 1 194 ? -32.489 3.046 20.961 1.00 49.81 194 LYS A N 1
ATOM 1552 C CA . LYS A 1 194 ? -32.805 1.827 21.737 1.00 49.81 194 LYS A CA 1
ATOM 1553 C C . LYS A 1 194 ? -31.630 1.319 22.577 1.00 49.81 194 LYS A C 1
ATOM 1555 O O . LYS A 1 194 ? -30.499 1.222 22.118 1.00 49.81 194 LYS A O 1
ATOM 1560 N N . ARG A 1 195 ? -31.930 0.942 23.829 1.00 56.81 195 ARG A N 1
ATOM 1561 C CA . ARG A 1 195 ? -30.971 0.404 24.819 1.00 56.81 195 ARG A CA 1
ATOM 1562 C C . ARG A 1 195 ? -30.582 -1.071 24.592 1.00 56.81 195 ARG A C 1
ATOM 1564 O O . ARG A 1 195 ? -29.806 -1.597 25.381 1.00 56.81 195 ARG A O 1
ATOM 1571 N N . SER A 1 196 ? -31.104 -1.734 23.556 1.00 59.31 196 SER A N 1
ATOM 1572 C CA . SER A 1 196 ? -30.854 -3.154 23.258 1.00 59.31 196 SER A CA 1
ATOM 1573 C C . SER A 1 196 ? -30.657 -3.410 21.756 1.00 59.31 196 SER A C 1
ATOM 1575 O O . SER A 1 196 ? -31.208 -2.680 20.925 1.00 59.31 196 SER A O 1
ATOM 1577 N N . CYS A 1 197 ? -29.883 -4.450 21.385 1.00 57.09 197 CYS A N 1
ATOM 1578 C CA . CYS A 1 197 ? -29.827 -4.899 19.978 1.00 57.09 197 CYS A CA 1
ATOM 1579 C C . CYS A 1 197 ? -31.225 -5.365 19.543 1.00 57.09 197 CYS A C 1
ATOM 1581 O O . CYS A 1 197 ? -31.780 -6.253 20.187 1.00 57.09 197 CYS A O 1
ATOM 1583 N N . PRO A 1 198 ? -31.779 -4.869 18.420 1.00 62.03 198 PRO A N 1
ATOM 1584 C CA . PRO A 1 198 ? -33.096 -5.298 17.944 1.00 62.03 198 PRO A CA 1
ATOM 1585 C C . PRO A 1 198 ? -33.144 -6.772 17.508 1.00 62.03 198 PRO A C 1
ATOM 1587 O O . PRO A 1 198 ? -34.229 -7.332 17.419 1.00 62.03 198 PRO A O 1
ATOM 1590 N N . SER A 1 199 ? -31.992 -7.397 17.237 1.00 65.00 199 SER A N 1
ATOM 1591 C CA . SER A 1 199 ? -31.905 -8.781 16.754 1.00 65.00 199 SER A CA 1
ATOM 1592 C C . SER A 1 199 ? -31.607 -9.822 17.835 1.00 65.00 199 SER A C 1
ATOM 1594 O O . SER A 1 199 ? -32.106 -10.933 17.722 1.00 65.00 199 SER A O 1
ATOM 1596 N N . CYS A 1 200 ? -30.786 -9.517 18.845 1.00 67.81 200 CYS A N 1
ATOM 1597 C CA . CYS A 1 200 ? -30.435 -10.479 19.904 1.00 67.81 200 CYS A CA 1
ATOM 1598 C C . CYS A 1 200 ? -30.851 -10.028 21.306 1.00 67.81 200 CYS A C 1
ATOM 1600 O O . CYS A 1 200 ? -30.565 -10.722 22.272 1.00 67.81 200 CYS A O 1
ATOM 1602 N N . ASN A 1 201 ? -31.501 -8.865 21.411 1.00 60.12 201 ASN A N 1
ATOM 1603 C CA . ASN A 1 201 ? -32.013 -8.273 22.645 1.00 60.12 201 ASN A CA 1
ATOM 1604 C C . ASN A 1 201 ? -30.987 -8.137 23.784 1.00 60.12 201 ASN A C 1
ATOM 1606 O O . ASN A 1 201 ? -31.366 -7.986 24.940 1.00 60.12 201 ASN A O 1
ATOM 1610 N N . GLU A 1 202 ? -29.695 -8.157 23.451 1.00 58.94 202 GLU A N 1
ATOM 1611 C CA . GLU A 1 202 ? -28.626 -7.968 24.422 1.00 58.94 202 GLU A CA 1
ATOM 1612 C C . GLU A 1 202 ? -28.603 -6.530 24.940 1.00 58.94 202 GLU A C 1
ATOM 1614 O O . GLU A 1 202 ? -28.664 -5.569 24.159 1.00 58.94 202 GLU A O 1
ATOM 1619 N N . THR A 1 203 ? -28.516 -6.414 26.263 1.00 56.66 203 THR A N 1
ATOM 1620 C CA . THR A 1 203 ? -28.585 -5.177 27.049 1.00 56.66 203 THR A CA 1
ATOM 1621 C C . THR A 1 203 ? -27.309 -5.012 27.865 1.00 56.66 203 THR A C 1
ATOM 1623 O O . THR A 1 203 ? -27.360 -4.792 29.073 1.00 56.66 203 THR A O 1
ATOM 1626 N N . GLU A 1 204 ? -26.136 -5.150 27.255 1.00 44.62 204 GLU A N 1
ATOM 1627 C CA . GLU A 1 204 ? -24.923 -4.711 27.941 1.00 44.62 204 GLU A CA 1
ATOM 1628 C C . GLU A 1 204 ? -24.855 -3.182 27.966 1.00 44.62 204 GLU A C 1
ATOM 1630 O O . GLU A 1 204 ? -25.291 -2.507 27.035 1.00 44.62 204 GLU A O 1
ATOM 1635 N N . ASN A 1 205 ? -24.320 -2.645 29.066 1.00 43.91 205 ASN A N 1
ATOM 1636 C CA . ASN A 1 205 ? -24.157 -1.223 29.361 1.00 43.91 205 ASN A CA 1
ATOM 1637 C C . ASN A 1 205 ? -23.380 -0.483 28.258 1.00 43.91 205 ASN A C 1
ATOM 1639 O O . ASN A 1 205 ? -22.189 -0.193 28.382 1.00 43.91 205 ASN A O 1
ATOM 1643 N N . PHE A 1 206 ? -24.057 -0.127 27.171 1.00 44.25 206 PHE A N 1
ATOM 1644 C CA . PHE A 1 206 ? -23.575 0.882 26.246 1.00 44.25 206 PHE A CA 1
ATOM 1645 C C . PHE A 1 206 ? -23.462 2.178 27.054 1.00 44.25 206 PHE A C 1
ATOM 1647 O O . PHE A 1 206 ? -24.456 2.638 27.615 1.00 44.25 206 PHE A O 1
ATOM 1654 N N . PHE A 1 207 ? -22.257 2.746 27.165 1.00 38.88 207 PHE A N 1
ATOM 1655 C CA . PHE A 1 207 ? -22.002 4.019 27.847 1.00 38.88 207 PHE A CA 1
ATOM 1656 C C . PHE A 1 207 ? -22.682 5.183 27.099 1.00 38.88 207 PHE A C 1
ATOM 1658 O O . PHE A 1 207 ? -22.047 6.013 26.434 1.00 38.88 207 PHE A O 1
ATOM 1665 N N . TRP A 1 208 ? -24.004 5.251 27.216 1.00 39.44 208 TRP A N 1
ATOM 1666 C CA . TRP A 1 208 ? -24.806 6.425 26.940 1.00 39.44 208 TRP A CA 1
ATOM 1667 C C . TRP A 1 208 ? -24.405 7.481 27.961 1.00 39.44 208 TRP A C 1
ATOM 1669 O O . TRP A 1 208 ? -24.612 7.332 29.162 1.00 39.44 208 TRP A O 1
ATOM 1679 N N . CYS A 1 209 ? -23.792 8.560 27.483 1.00 33.09 209 CYS A N 1
ATOM 1680 C CA . CYS A 1 209 ? -23.667 9.754 28.300 1.00 33.09 209 CYS A CA 1
ATOM 1681 C C . CYS A 1 209 ? -25.085 10.321 28.416 1.00 33.09 209 CYS A C 1
ATOM 1683 O O . CYS A 1 209 ? -25.623 10.807 27.421 1.00 33.09 209 CYS A O 1
ATOM 1685 N N . ARG A 1 210 ? -25.700 10.206 29.601 1.00 34.06 210 ARG A N 1
ATOM 1686 C CA . ARG A 1 210 ? -26.855 11.020 29.992 1.00 34.06 210 ARG A CA 1
ATOM 1687 C C . ARG A 1 210 ? -26.405 12.479 29.925 1.00 34.06 210 ARG A C 1
ATOM 1689 O O . ARG A 1 210 ? -25.810 12.991 30.864 1.00 34.06 210 ARG A O 1
ATOM 1696 N N . LYS A 1 211 ? -26.648 13.157 28.806 1.00 35.66 211 LYS A N 1
ATOM 1697 C CA . LYS A 1 211 ? -26.697 14.620 28.810 1.00 35.66 211 LYS A CA 1
ATOM 1698 C C . LYS A 1 211 ? -28.098 14.979 29.299 1.00 35.66 211 LYS A C 1
ATOM 1700 O O . LYS A 1 211 ? -29.029 14.961 28.502 1.00 35.66 211 LYS A O 1
ATOM 1705 N N . GLY A 1 212 ? -28.251 15.191 30.608 1.00 39.19 212 GLY A N 1
ATOM 1706 C CA . GLY A 1 212 ? -29.520 15.653 31.178 1.00 39.19 212 GLY A CA 1
ATOM 1707 C C . GLY A 1 212 ? -29.893 15.188 32.587 1.00 39.19 212 GLY A C 1
ATOM 1708 O O . GLY A 1 212 ? -31.084 15.141 32.861 1.00 39.19 212 GLY A O 1
ATOM 1709 N N . GLU A 1 213 ? -28.954 14.853 33.477 1.00 35.59 213 GLU A N 1
ATOM 1710 C CA . GLU A 1 213 ? -29.270 14.795 34.915 1.00 35.59 213 GLU A CA 1
ATOM 1711 C C . GLU A 1 213 ? -28.268 15.655 35.700 1.00 35.59 213 GLU A C 1
ATOM 1713 O O . GLU A 1 213 ? -27.105 15.283 35.849 1.00 35.59 213 GLU A O 1
ATOM 1718 N N . HIS A 1 214 ? -28.819 16.795 36.141 1.00 35.19 214 HIS A N 1
ATOM 1719 C CA . HIS A 1 214 ? -28.310 17.933 36.923 1.00 35.19 214 HIS A CA 1
ATOM 1720 C C . HIS A 1 214 ? -27.412 18.947 36.207 1.00 35.19 214 HIS A C 1
ATOM 1722 O O . HIS A 1 214 ? -26.191 18.724 36.069 1.00 35.19 214 HIS A O 1
#

Sequence (214 aa):
MDAVRFVREKLGLYGVGAIVFFLFSLCSGLLGTLLGRALWVLFGALALGCVYKAFHNVWKYGLWLIGIYVFSGTGGYFLTYHDAMHLAGGLVCELISIFILLSLIYTVIDMREKTKHKHPLGLWFLSLLIFFVFANLSLSDWSYWLIDKSPLYLYTFSEIMIICSGVYVLWVPQVKISVRNVCPVCDCELRVDKRSCPSCNETENFFWCRKGEH

Secondary structure (DSSP, 8-state):
--HHHHIIIIIIIIIHHHHHHHHHHHHHHTT-SHHHHHHHHHHHHHHHHHHHHHSTTTHHHHHHHHHHHHHHHHHHHHHTS-SHHHHHHHHHHHHHHHHHHHHHHHHHHHHHHTSSS----HHHHHHHHHHHHHHHHHHHHHHHHHTTSS-HHHHHHHHHHHHHHHHHHHHHIIIII----B-TTT--B--TT-SS-TTT----------TT--